Protein AF-A0A7Y4T340-F1 (afdb_monomer)

Radius of gyration: 30.56 Å; Cα contacts (8 Å, |Δi|>4): 230; chains: 1; bounding box: 94×80×67 Å

Solvent-accessible surface area (backbone atoms only — not comparable to full-atom values): 14138 Å² total; per-residue (Å²): 137,79,74,63,66,62,55,54,57,58,59,64,65,64,60,81,76,71,75,72,71,78,83,77,53,52,57,59,56,40,47,67,73,44,46,63,62,28,36,52,46,18,75,76,70,53,50,30,16,22,53,51,47,34,46,34,37,60,67,4,61,31,60,66,30,70,53,18,66,78,17,20,25,30,67,72,53,58,58,48,97,89,62,85,72,54,70,42,74,48,79,74,81,42,57,47,98,87,68,45,84,36,67,30,53,25,45,28,43,97,41,50,66,57,34,58,52,48,53,50,48,57,49,72,74,34,77,74,44,55,70,48,75,73,51,61,43,67,42,54,65,62,41,30,48,40,41,40,76,50,60,74,54,89,56,92,54,48,28,58,55,41,48,52,46,21,59,77,69,51,31,61,71,52,34,55,80,68,66,58,65,48,49,57,49,48,51,56,51,56,70,67,67,75,72,83,85,72,82,89,77,92,76,83,90,82,90,86,84,85,83,89,86,82,88,82,97,78,81,83,83,72,72,80,78,75,71,86,85,80,82,130

Mean predicted aligned error: 14.83 Å

Sequence (232 aa):
MSSYLLKIVCFICIVVSIASKPLIKPELSYIDQFKEIAINEMRRTGIPASIKLAQGLTESMAGRSELAIQANNHFGIKCKSNWDGETYHYKDDDLDEAGQLIHSCFRKYTAAEESFIDHSIFLTGRSRYRALFSFHKSDYISWARGLQNCGYATDPLYANKLIETIEKYKLYVFDQEDNADNQERIEITNSKINVPERPAVIIVSQESSSKGLKSNSKKKSQLRRKLSKAKM

Structure (mmCIF, N/CA/C/O backbone):
data_AF-A0A7Y4T340-F1
#
_entry.id   AF-A0A7Y4T340-F1
#
loop_
_atom_site.group_PDB
_atom_site.id
_atom_site.type_symbol
_atom_site.label_atom_id
_atom_site.label_alt_id
_atom_site.label_comp_id
_atom_site.label_asym_id
_atom_site.label_entity_id
_atom_site.label_seq_id
_atom_site.pdbx_PDB_ins_code
_atom_site.Cartn_x
_atom_site.Cartn_y
_atom_site.Cartn_z
_atom_site.occupancy
_atom_site.B_iso_or_equiv
_atom_site.auth_seq_id
_atom_site.auth_comp_id
_atom_site.auth_asym_id
_atom_site.auth_atom_id
_atom_site.pdbx_PDB_model_num
ATOM 1 N N . MET A 1 1 ? 24.086 51.448 41.455 1.00 58.16 1 MET A N 1
ATOM 2 C CA . MET A 1 1 ? 23.693 50.027 41.276 1.00 58.16 1 MET A CA 1
ATOM 3 C C . MET A 1 1 ? 22.202 49.831 40.927 1.00 58.16 1 MET A C 1
ATOM 5 O O . MET A 1 1 ? 21.706 48.731 41.101 1.00 58.16 1 MET A O 1
ATOM 9 N N . SER A 1 2 ? 21.483 50.832 40.383 1.00 58.25 2 SER A N 1
ATOM 10 C CA . SER A 1 2 ? 20.010 50.755 40.206 1.00 58.25 2 SER A CA 1
ATOM 11 C C . SER A 1 2 ? 19.523 50.637 38.744 1.00 58.25 2 SER A C 1
ATOM 13 O O . SER A 1 2 ? 18.366 50.339 38.488 1.00 58.25 2 SER A O 1
ATOM 15 N N . SER A 1 3 ? 20.395 50.818 37.748 1.00 56.56 3 SER A N 1
ATOM 16 C CA . SER A 1 3 ? 19.993 50.887 36.329 1.00 56.56 3 SER A CA 1
ATOM 17 C C . SER A 1 3 ? 20.243 49.610 35.513 1.00 56.56 3 SER A C 1
ATOM 19 O O . SER A 1 3 ? 19.728 49.489 34.402 1.00 56.56 3 SER A O 1
ATOM 21 N N . TYR A 1 4 ? 21.000 48.646 36.050 1.00 54.84 4 TYR A N 1
ATOM 22 C CA . TYR A 1 4 ? 21.354 47.406 35.342 1.00 54.84 4 TYR A CA 1
ATOM 23 C C . TYR A 1 4 ? 20.405 46.235 35.641 1.00 54.84 4 TYR A C 1
ATOM 25 O O . TYR A 1 4 ? 20.124 45.449 34.740 1.00 54.84 4 TYR A O 1
ATOM 33 N N . LEU A 1 5 ? 19.828 46.155 36.848 1.00 54.34 5 LEU A N 1
ATOM 34 C CA . LEU A 1 5 ? 18.859 45.101 37.186 1.00 54.34 5 LEU A CA 1
ATOM 35 C C . LEU A 1 5 ? 17.554 45.212 36.375 1.00 54.34 5 LEU A C 1
ATOM 37 O O . LEU A 1 5 ? 16.985 44.195 35.996 1.00 54.34 5 LEU A O 1
ATOM 41 N N . LEU A 1 6 ? 17.112 46.430 36.038 1.00 46.94 6 LEU A N 1
ATOM 42 C CA . LEU A 1 6 ? 15.858 46.648 35.304 1.00 46.94 6 LEU A CA 1
ATOM 43 C C . LEU A 1 6 ? 15.957 46.266 33.812 1.00 46.94 6 LEU A C 1
ATOM 45 O O . LEU A 1 6 ? 14.963 45.879 33.202 1.00 46.94 6 LEU A O 1
ATOM 49 N N . LYS A 1 7 ? 17.161 46.315 33.222 1.00 49.03 7 LYS A N 1
ATOM 50 C CA . LYS A 1 7 ? 17.392 45.900 31.826 1.00 49.03 7 LYS A CA 1
ATOM 51 C C . LYS A 1 7 ? 17.502 44.381 31.665 1.00 49.03 7 LYS A C 1
ATOM 53 O O . LYS A 1 7 ? 17.114 43.864 30.623 1.00 49.03 7 LYS A O 1
ATOM 58 N N . ILE A 1 8 ? 17.968 43.668 32.693 1.00 53.06 8 ILE A N 1
ATOM 59 C CA . ILE A 1 8 ? 18.064 42.198 32.673 1.00 53.06 8 ILE A CA 1
ATOM 60 C C . ILE A 1 8 ? 16.670 41.560 32.780 1.00 53.06 8 ILE A C 1
ATOM 62 O O . ILE A 1 8 ? 16.382 40.597 32.074 1.00 53.06 8 ILE A O 1
ATOM 66 N N . VAL A 1 9 ? 15.761 42.153 33.562 1.00 52.72 9 VAL A N 1
ATOM 67 C CA . VAL A 1 9 ? 14.367 41.684 33.672 1.00 52.72 9 VAL A CA 1
ATOM 68 C C . VAL A 1 9 ? 13.596 41.871 32.356 1.00 52.72 9 VAL A C 1
ATOM 70 O O . VAL A 1 9 ? 12.821 41.002 31.974 1.00 52.72 9 VAL A O 1
ATOM 73 N N . CYS A 1 10 ? 13.870 42.937 31.595 1.00 49.88 10 CYS A N 1
ATOM 74 C CA . CYS A 1 10 ? 13.218 43.163 30.299 1.00 49.88 10 CYS A CA 1
ATOM 75 C C . CYS A 1 10 ? 13.753 42.241 29.180 1.00 49.88 10 CYS A C 1
ATOM 77 O O . CYS A 1 10 ? 13.018 41.906 28.255 1.00 49.88 10 CYS A O 1
ATOM 79 N N . PHE A 1 11 ? 15.005 41.775 29.275 1.00 49.97 11 PHE A N 1
ATOM 80 C CA . PHE A 1 11 ? 15.582 40.843 28.295 1.00 49.97 11 PHE A CA 1
ATOM 81 C C . PHE A 1 11 ? 15.122 39.392 28.512 1.00 49.97 11 PHE A C 1
ATOM 83 O O . PHE A 1 11 ? 14.986 38.638 27.555 1.00 49.97 11 PHE A O 1
ATOM 90 N N . ILE A 1 12 ? 14.805 39.014 29.755 1.00 52.12 12 ILE A N 1
ATOM 91 C CA . ILE A 1 12 ? 14.237 37.696 30.091 1.00 52.12 12 ILE A CA 1
ATOM 92 C C . ILE A 1 12 ? 12.735 37.623 29.737 1.00 52.12 12 ILE A C 1
ATOM 94 O O . ILE A 1 12 ? 12.202 36.537 29.520 1.00 52.12 12 ILE A O 1
ATOM 98 N N . CYS A 1 13 ? 12.064 38.771 29.586 1.00 50.50 13 CYS A N 1
ATOM 99 C CA . CYS A 1 13 ? 10.679 38.861 29.113 1.00 50.50 13 CYS A CA 1
ATOM 100 C C . CYS A 1 13 ? 10.527 38.946 27.583 1.00 50.50 13 CYS A C 1
ATOM 102 O O . CYS A 1 13 ? 9.394 38.945 27.099 1.00 50.50 13 CYS A O 1
ATOM 104 N N . ILE A 1 14 ? 11.616 38.895 26.802 1.00 53.97 14 ILE A N 1
ATOM 105 C CA . ILE A 1 14 ? 11.547 38.394 25.416 1.00 53.97 14 ILE A CA 1
ATOM 106 C C . ILE A 1 14 ? 11.489 36.869 25.519 1.00 53.97 14 ILE A C 1
ATOM 108 O O . ILE A 1 14 ? 12.400 36.122 25.168 1.00 53.97 14 ILE A O 1
ATOM 112 N N . VAL A 1 15 ? 10.389 36.424 26.118 1.00 57.25 15 VAL A N 1
ATOM 113 C CA . VAL A 1 15 ? 9.975 35.043 26.218 1.00 57.25 15 VAL A CA 1
ATOM 114 C C . VAL A 1 15 ? 9.780 34.587 24.786 1.00 57.25 15 VAL A C 1
ATOM 116 O O . VAL A 1 15 ? 8.785 34.920 24.148 1.00 57.25 15 VAL A O 1
ATOM 119 N N . VAL A 1 16 ? 10.815 33.938 24.257 1.00 59.44 16 VAL A N 1
ATOM 120 C CA . VAL A 1 16 ? 10.765 32.731 23.432 1.00 59.44 16 VAL A CA 1
ATOM 121 C C . VAL A 1 16 ? 9.331 32.386 23.009 1.00 59.44 16 VAL A C 1
ATOM 123 O O . VAL A 1 16 ? 8.725 31.437 23.491 1.00 59.44 16 VAL A O 1
ATOM 126 N N . SER A 1 17 ? 8.773 33.159 22.080 1.00 60.62 17 SER A N 1
ATOM 127 C CA . SER A 1 17 ? 7.621 32.735 21.295 1.00 60.62 17 SER A CA 1
ATOM 128 C C . SER A 1 17 ? 8.183 31.932 20.138 1.00 60.62 17 SER A C 1
ATOM 130 O O . SER A 1 17 ? 8.155 32.353 18.984 1.00 60.62 17 SER A O 1
ATOM 132 N N . ILE A 1 18 ? 8.753 30.765 20.453 1.00 62.56 18 ILE A N 1
ATOM 133 C CA . ILE A 1 18 ? 8.893 29.729 19.438 1.00 62.56 18 ILE A CA 1
ATOM 134 C C . ILE A 1 18 ? 7.463 29.252 19.219 1.00 62.56 18 ILE A C 1
ATOM 136 O O . ILE A 1 18 ? 6.973 28.379 19.934 1.00 62.56 18 ILE A O 1
ATOM 140 N N . ALA A 1 19 ? 6.767 29.888 18.275 1.00 63.31 19 ALA A N 1
ATOM 141 C CA . ALA A 1 19 ? 5.535 29.356 17.726 1.00 63.31 19 ALA A CA 1
ATOM 142 C C . ALA A 1 19 ? 5.854 27.927 17.281 1.00 63.31 19 ALA A C 1
ATOM 144 O O . ALA A 1 19 ? 6.545 27.707 16.284 1.00 63.31 19 ALA A O 1
ATOM 145 N N . SER A 1 20 ? 5.453 26.951 18.096 1.00 64.31 20 SER A N 1
ATOM 146 C CA . SER A 1 20 ? 5.640 25.548 17.774 1.00 64.31 20 SER A CA 1
ATOM 147 C C . SER A 1 20 ? 4.778 25.315 16.546 1.00 64.31 20 SER A C 1
ATOM 149 O O . SER A 1 20 ? 3.552 25.367 16.643 1.00 64.31 20 SER A O 1
ATOM 151 N N . LYS A 1 21 ? 5.402 25.162 15.371 1.00 61.69 21 LYS A N 1
ATOM 152 C CA . LYS A 1 21 ? 4.669 24.787 14.160 1.00 61.69 21 LYS A CA 1
ATOM 153 C C . LYS A 1 21 ? 3.826 23.565 14.529 1.00 61.69 21 LYS A C 1
ATOM 155 O O . LYS A 1 21 ? 4.382 22.651 15.148 1.00 61.69 21 LYS A O 1
ATOM 160 N N . PRO A 1 22 ? 2.516 23.549 14.228 1.00 61.75 22 PRO A N 1
ATOM 161 C CA . PRO A 1 22 ? 1.695 22.393 14.543 1.00 61.75 22 PRO A CA 1
ATOM 162 C C . PRO A 1 22 ? 2.382 21.165 13.953 1.00 61.75 22 PRO A C 1
ATOM 164 O O . PRO A 1 22 ? 2.811 21.185 12.798 1.00 61.75 22 PRO A O 1
ATOM 167 N N . LEU A 1 23 ? 2.560 20.131 14.776 1.00 66.88 23 LEU A N 1
ATOM 168 C CA . LEU A 1 23 ? 3.165 18.882 14.342 1.00 66.88 23 LEU A CA 1
ATOM 169 C C . LEU A 1 23 ? 2.203 18.235 13.341 1.00 66.88 23 LEU A C 1
ATOM 171 O O . LEU A 1 23 ? 1.295 17.502 13.733 1.00 66.88 23 LEU A O 1
ATOM 175 N N . ILE A 1 24 ? 2.365 18.543 12.054 1.00 74.50 24 ILE A N 1
ATOM 176 C CA . ILE A 1 24 ? 1.673 17.831 10.985 1.00 74.50 24 ILE A CA 1
ATOM 177 C C . ILE A 1 24 ? 2.207 16.406 11.048 1.00 74.50 24 ILE A C 1
ATOM 179 O O . ILE A 1 24 ? 3.364 16.164 10.714 1.00 74.50 24 ILE A O 1
ATOM 183 N N . LYS A 1 25 ? 1.387 15.480 11.546 1.00 91.19 25 LYS A N 1
ATOM 184 C CA . LYS A 1 25 ? 1.707 14.053 11.545 1.00 91.19 25 LYS A CA 1
ATOM 185 C C . LYS A 1 25 ? 1.531 13.561 10.107 1.00 91.19 25 LYS A C 1
ATOM 187 O O . LYS A 1 25 ? 0.379 13.509 9.664 1.00 91.19 25 LYS A O 1
ATOM 192 N N . PRO A 1 26 ? 2.612 13.245 9.367 1.00 94.31 26 PRO A N 1
ATOM 193 C CA . PRO A 1 26 ? 2.519 12.894 7.949 1.00 94.31 26 PRO A CA 1
ATOM 194 C C . PRO A 1 26 ? 1.543 11.744 7.699 1.00 94.31 26 PRO A C 1
ATOM 196 O O . PRO A 1 26 ? 0.825 11.739 6.708 1.00 94.31 26 PRO A O 1
ATOM 199 N N . GLU A 1 27 ? 1.446 10.817 8.651 1.00 97.25 27 GLU A N 1
ATOM 200 C CA . GLU A 1 27 ? 0.537 9.679 8.598 1.00 97.25 27 GLU A CA 1
ATOM 201 C C . GLU A 1 27 ? -0.931 10.109 8.566 1.00 97.25 27 GLU A C 1
ATOM 203 O O . GLU A 1 27 ? -1.701 9.577 7.777 1.00 97.25 27 GLU A O 1
ATOM 208 N N . LEU A 1 28 ? -1.323 11.099 9.376 1.00 97.06 28 LEU A N 1
ATOM 209 C CA . LEU A 1 28 ? -2.704 11.591 9.386 1.00 97.06 28 LEU A CA 1
ATOM 210 C C . LEU A 1 28 ? -3.045 12.335 8.094 1.00 97.06 28 LEU A C 1
ATOM 212 O O . LEU A 1 28 ? -4.144 12.164 7.579 1.00 97.06 28 LEU A O 1
ATOM 216 N N . SER A 1 29 ? -2.099 13.112 7.557 1.00 96.88 29 SER A N 1
ATOM 217 C CA . SER A 1 29 ? -2.275 13.778 6.260 1.00 96.88 29 SER A CA 1
ATOM 218 C C . SER A 1 29 ? -2.436 12.762 5.132 1.00 96.88 29 SER A C 1
ATOM 220 O O . SER A 1 29 ? -3.298 12.925 4.277 1.00 96.88 29 SER A O 1
ATOM 222 N N . TYR A 1 30 ? -1.632 11.699 5.150 1.00 98.38 30 TYR A N 1
ATOM 223 C CA . TYR A 1 30 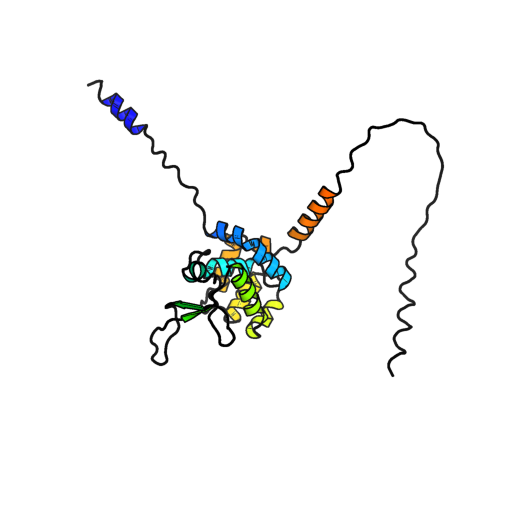? -1.713 10.618 4.176 1.00 98.38 30 TYR A CA 1
ATOM 224 C C . TYR A 1 30 ? -3.058 9.887 4.254 1.00 98.38 30 TYR A C 1
ATOM 226 O O . TYR A 1 30 ? -3.701 9.648 3.235 1.00 98.38 30 TYR A O 1
ATOM 234 N N . ILE A 1 31 ? -3.510 9.552 5.468 1.00 98.50 31 ILE A N 1
ATOM 235 C CA . ILE A 1 31 ? -4.811 8.905 5.677 1.00 98.50 31 ILE A CA 1
ATOM 236 C C . ILE A 1 31 ? -5.934 9.798 5.157 1.00 98.50 31 ILE A C 1
ATOM 238 O O . ILE A 1 31 ? -6.800 9.312 4.438 1.00 98.50 31 ILE A O 1
ATOM 242 N N . ASP A 1 32 ? -5.918 11.090 5.487 1.00 97.88 32 ASP A N 1
ATOM 243 C CA . ASP A 1 32 ? -6.955 12.019 5.039 1.00 97.88 32 ASP A CA 1
ATOM 244 C C . ASP A 1 32 ? -7.004 12.136 3.512 1.00 97.88 32 ASP A C 1
ATOM 246 O O . ASP A 1 32 ? -8.083 12.069 2.927 1.00 97.88 32 ASP A O 1
ATOM 250 N N . GLN A 1 33 ? -5.833 12.205 2.873 1.00 98.19 33 GLN A N 1
ATOM 251 C CA . GLN A 1 33 ? -5.702 12.277 1.422 1.00 98.19 33 GLN A CA 1
ATOM 252 C C . GLN A 1 33 ? -6.228 11.021 0.713 1.00 98.19 33 GLN A C 1
ATOM 254 O O . GLN A 1 33 ? -6.887 11.133 -0.318 1.00 98.19 33 GLN A O 1
ATOM 259 N N . PHE A 1 34 ? -5.952 9.824 1.243 1.00 98.69 34 PHE A N 1
ATOM 260 C CA . PHE A 1 34 ? -6.202 8.568 0.525 1.00 98.69 34 PHE A CA 1
ATOM 261 C C . PHE A 1 34 ? -7.383 7.737 1.046 1.00 98.69 34 PHE A C 1
ATOM 263 O O . PHE A 1 34 ? -7.692 6.691 0.466 1.00 98.69 34 PHE A O 1
ATOM 270 N N . LYS A 1 35 ? -8.080 8.162 2.109 1.00 98.31 35 LYS A N 1
ATOM 271 C CA . LYS A 1 35 ? -9.217 7.399 2.662 1.00 98.31 35 LYS A CA 1
ATOM 272 C C . LYS A 1 35 ? -10.317 7.150 1.631 1.00 98.31 35 LYS A C 1
ATOM 274 O O . LYS A 1 35 ? -10.796 6.026 1.535 1.00 98.31 35 LYS A O 1
ATOM 279 N N . GLU A 1 36 ? -10.664 8.146 0.814 1.00 98.12 36 GLU A N 1
ATOM 280 C CA . GLU A 1 36 ? -11.773 8.021 -0.141 1.00 98.12 36 GLU A CA 1
ATOM 281 C C . GLU A 1 36 ? -11.467 7.001 -1.240 1.00 98.12 36 GLU A C 1
ATOM 283 O O . GLU A 1 36 ? -12.295 6.138 -1.537 1.00 98.12 36 GLU A O 1
ATOM 288 N N . ILE A 1 37 ? -10.252 7.024 -1.803 1.00 98.62 37 ILE A N 1
ATOM 289 C CA . ILE A 1 37 ? -9.859 6.019 -2.796 1.00 98.62 37 ILE A CA 1
ATOM 290 C C . ILE A 1 37 ? -9.786 4.625 -2.165 1.00 98.62 37 ILE A C 1
ATOM 292 O O . ILE A 1 37 ? -10.243 3.661 -2.773 1.00 98.62 37 ILE A O 1
ATOM 296 N N . ALA A 1 38 ? -9.308 4.493 -0.926 1.00 98.69 38 ALA A N 1
ATOM 297 C CA . ALA A 1 38 ? -9.282 3.203 -0.243 1.00 98.69 38 ALA A CA 1
ATOM 298 C C . ALA A 1 38 ? -10.691 2.634 0.000 1.00 98.69 38 ALA A C 1
ATOM 300 O O . ALA A 1 38 ? -10.920 1.447 -0.240 1.00 98.69 38 ALA A O 1
ATOM 301 N N . ILE A 1 39 ? -11.644 3.477 0.408 1.00 98.38 39 ILE A N 1
ATOM 302 C CA . ILE A 1 39 ? -13.052 3.106 0.596 1.00 98.38 39 ILE A CA 1
ATOM 303 C C . ILE A 1 39 ? -13.691 2.698 -0.737 1.00 98.38 39 ILE A C 1
ATOM 305 O O . ILE A 1 39 ? -14.366 1.669 -0.818 1.00 98.38 39 ILE A O 1
ATOM 309 N N . ASN A 1 40 ? -13.465 3.465 -1.803 1.00 97.81 40 ASN A N 1
ATOM 310 C CA . ASN A 1 40 ? -14.002 3.151 -3.128 1.00 97.81 40 ASN A CA 1
ATOM 311 C C . ASN A 1 40 ? -13.444 1.830 -3.669 1.00 97.81 40 ASN A C 1
ATOM 313 O O . ASN A 1 40 ? -14.190 1.001 -4.194 1.00 97.81 40 ASN A O 1
ATOM 317 N N . GLU A 1 41 ? -12.154 1.582 -3.466 1.00 98.38 41 GLU A N 1
ATOM 318 C CA . GLU A 1 41 ? -11.518 0.325 -3.840 1.00 98.38 41 GLU A CA 1
ATOM 319 C C . GLU A 1 41 ? -12.033 -0.858 -3.013 1.00 98.38 41 GLU A C 1
ATOM 321 O O . GLU A 1 41 ? -12.231 -1.943 -3.567 1.00 98.38 41 GLU A O 1
ATOM 326 N N . MET A 1 42 ? -12.333 -0.655 -1.726 1.00 98.06 42 MET A N 1
ATOM 327 C CA . MET A 1 42 ? -13.008 -1.661 -0.905 1.00 98.06 42 MET A CA 1
ATOM 328 C C . MET A 1 42 ? -14.388 -2.002 -1.459 1.00 98.06 42 MET A C 1
ATOM 330 O O . MET A 1 42 ? -14.712 -3.180 -1.597 1.00 98.06 42 MET A O 1
ATOM 334 N N . ARG A 1 43 ? -15.198 -1.003 -1.827 1.00 96.81 43 ARG A N 1
ATOM 335 C CA . ARG A 1 43 ? -16.512 -1.244 -2.451 1.00 96.81 43 ARG A CA 1
ATOM 336 C C . ARG A 1 43 ? -16.380 -2.011 -3.762 1.00 96.81 43 ARG A C 1
ATOM 338 O O . ARG A 1 43 ? -17.155 -2.928 -4.015 1.00 96.81 43 ARG A O 1
ATOM 345 N N . ARG A 1 44 ? -15.388 -1.653 -4.580 1.00 97.31 44 ARG A N 1
ATOM 346 C CA . ARG A 1 44 ? -15.168 -2.248 -5.902 1.00 97.31 44 ARG A CA 1
ATOM 347 C C . ARG A 1 44 ? -14.639 -3.679 -5.837 1.00 97.31 44 ARG A C 1
ATOM 349 O O . ARG A 1 44 ? -14.969 -4.480 -6.708 1.00 97.31 44 ARG A O 1
ATOM 356 N N . THR A 1 45 ? -13.789 -3.993 -4.860 1.00 97.81 45 THR A N 1
ATOM 357 C CA . THR A 1 45 ? -12.986 -5.232 -4.874 1.00 97.81 45 THR A CA 1
ATOM 358 C C . THR A 1 45 ? -13.139 -6.116 -3.643 1.00 97.81 45 THR A C 1
ATOM 360 O O . THR A 1 45 ? -12.745 -7.277 -3.684 1.00 97.81 45 THR A O 1
ATOM 363 N N . GLY A 1 46 ? -13.707 -5.600 -2.554 1.00 97.31 46 GLY A N 1
ATOM 364 C CA . GLY A 1 46 ? -13.837 -6.306 -1.280 1.00 97.31 46 GLY A CA 1
ATOM 365 C C . GLY A 1 46 ? -12.574 -6.312 -0.413 1.00 97.31 46 GLY A C 1
ATOM 366 O O . GLY A 1 46 ? -12.605 -6.898 0.664 1.00 97.31 46 GLY A O 1
ATOM 367 N N . ILE A 1 47 ? -11.480 -5.671 -0.843 1.00 98.56 47 ILE A N 1
ATOM 368 C CA . ILE A 1 47 ? -10.271 -5.498 -0.019 1.00 98.56 47 ILE A CA 1
ATOM 369 C C . ILE A 1 47 ? -10.564 -4.449 1.065 1.00 98.56 47 ILE A C 1
ATOM 371 O O . ILE A 1 47 ? -10.931 -3.341 0.685 1.00 98.56 47 ILE A O 1
ATOM 375 N N . PRO A 1 48 ? -10.372 -4.725 2.368 1.00 98.75 48 PRO A N 1
ATOM 376 C CA . PRO A 1 48 ? -10.645 -3.755 3.427 1.00 98.75 48 PRO A CA 1
ATOM 377 C C . PRO A 1 48 ? -9.926 -2.423 3.181 1.00 98.75 48 PRO A C 1
ATOM 379 O O . PRO A 1 48 ? -8.733 -2.399 2.845 1.00 98.75 48 PRO A O 1
ATOM 382 N N . ALA A 1 49 ? -10.634 -1.310 3.367 1.00 98.81 49 ALA A N 1
ATOM 383 C CA . ALA A 1 49 ? -10.059 0.024 3.225 1.00 98.81 49 ALA A CA 1
ATOM 384 C C . ALA A 1 49 ? -8.929 0.231 4.245 1.00 98.81 49 ALA A C 1
ATOM 386 O O . ALA A 1 49 ? -7.880 0.787 3.913 1.00 98.81 49 ALA A O 1
ATOM 387 N N . SER A 1 50 ? -9.102 -0.300 5.457 1.00 98.81 50 SER A N 1
ATOM 388 C CA . SER A 1 50 ? -8.106 -0.296 6.526 1.00 98.81 50 SER A CA 1
ATOM 389 C C . SER A 1 50 ? -6.801 -0.984 6.126 1.00 98.81 50 SER A C 1
ATOM 391 O O . SER A 1 50 ? -5.727 -0.421 6.338 1.00 98.81 50 SER A O 1
ATOM 393 N N . ILE A 1 51 ? -6.880 -2.153 5.481 1.00 98.81 51 ILE A N 1
ATOM 394 C CA . ILE A 1 51 ? -5.724 -2.898 4.966 1.00 98.81 51 ILE A CA 1
ATOM 395 C C . ILE A 1 51 ? -5.002 -2.083 3.900 1.00 98.81 51 ILE A C 1
ATOM 397 O O . ILE A 1 51 ? -3.790 -1.888 3.987 1.00 98.81 51 ILE A O 1
ATOM 401 N N . LYS A 1 52 ? -5.744 -1.554 2.922 1.00 98.75 52 LYS A N 1
ATOM 402 C CA . LYS A 1 52 ? -5.160 -0.770 1.830 1.00 98.75 52 LYS A CA 1
ATOM 403 C C . LYS A 1 52 ? -4.469 0.494 2.345 1.00 98.75 52 LYS A C 1
ATOM 405 O O . LYS A 1 52 ? -3.356 0.781 1.911 1.00 98.75 52 LYS A O 1
ATOM 410 N N . LEU A 1 53 ? -5.080 1.210 3.291 1.00 98.81 53 LEU A N 1
ATOM 411 C CA . LEU A 1 53 ? -4.481 2.389 3.921 1.00 98.81 53 LEU A CA 1
ATOM 412 C C . LEU A 1 53 ? -3.254 2.037 4.760 1.00 98.81 53 LEU A C 1
ATOM 414 O O . LEU A 1 53 ? -2.243 2.721 4.644 1.00 98.81 53 LEU A O 1
ATOM 418 N N . ALA A 1 54 ? -3.307 0.981 5.574 1.00 98.81 54 ALA A N 1
ATOM 419 C CA . ALA A 1 54 ? -2.180 0.571 6.410 1.00 98.81 54 ALA A CA 1
ATOM 420 C C . ALA A 1 54 ? -0.965 0.147 5.577 1.00 98.81 54 ALA A C 1
ATOM 422 O O . ALA A 1 54 ? 0.160 0.543 5.888 1.00 98.81 54 ALA A O 1
ATOM 423 N N . GLN A 1 55 ? -1.194 -0.608 4.498 1.00 98.69 55 GLN A N 1
ATOM 424 C CA . GLN A 1 55 ? -0.147 -0.969 3.545 1.00 98.69 55 GLN A CA 1
ATOM 425 C C . GLN A 1 55 ? 0.394 0.282 2.856 1.00 98.69 55 GLN A C 1
ATOM 427 O O . GLN A 1 55 ? 1.579 0.560 2.979 1.00 98.69 55 GLN A O 1
ATOM 432 N N . GLY A 1 56 ? -0.463 1.093 2.227 1.00 98.50 56 GLY A N 1
ATOM 433 C CA . GLY A 1 56 ? -0.024 2.310 1.542 1.00 98.50 56 GLY A CA 1
ATOM 434 C C . GLY A 1 56 ? 0.788 3.228 2.459 1.00 98.50 56 GLY A C 1
ATOM 435 O O . GLY A 1 56 ? 1.879 3.658 2.099 1.00 98.50 56 GLY A O 1
ATOM 436 N N . LEU A 1 57 ? 0.318 3.465 3.685 1.00 98.31 57 LEU A N 1
ATOM 437 C CA . LEU A 1 57 ? 1.010 4.274 4.690 1.00 98.31 57 LEU A CA 1
ATOM 438 C C . LEU A 1 57 ? 2.386 3.701 5.050 1.00 98.31 57 LEU A C 1
ATOM 440 O O . LEU A 1 57 ? 3.347 4.461 5.148 1.00 98.31 57 LEU A O 1
ATOM 444 N N . THR A 1 58 ? 2.498 2.386 5.233 1.00 97.25 58 THR A N 1
ATOM 445 C CA . THR A 1 58 ? 3.751 1.740 5.651 1.00 97.25 58 THR A CA 1
ATOM 446 C C . THR A 1 58 ? 4.757 1.675 4.503 1.00 97.25 58 THR A C 1
ATOM 448 O O . THR A 1 58 ? 5.881 2.152 4.651 1.00 97.25 58 THR A O 1
ATOM 451 N N . GLU A 1 59 ? 4.340 1.160 3.346 1.00 96.25 59 GLU A N 1
ATOM 452 C CA . GLU A 1 59 ? 5.206 0.924 2.182 1.00 96.25 59 GLU A CA 1
ATOM 453 C C . GLU A 1 59 ? 5.696 2.241 1.549 1.00 96.25 59 GLU A C 1
ATOM 455 O O . GLU A 1 59 ? 6.802 2.322 1.019 1.00 96.25 59 GLU A O 1
ATOM 460 N N . SER A 1 60 ? 4.906 3.317 1.643 1.00 98.12 60 SER A N 1
ATOM 461 C CA . SER A 1 60 ? 5.279 4.638 1.112 1.00 98.12 60 SER A CA 1
ATOM 462 C C . SER A 1 60 ? 5.931 5.574 2.135 1.00 98.12 60 SER A C 1
ATOM 464 O O . SER A 1 60 ? 6.199 6.734 1.818 1.00 98.12 60 SER A O 1
ATOM 466 N N . MET A 1 61 ? 6.153 5.130 3.378 1.00 97.56 61 MET A N 1
ATOM 467 C CA . MET A 1 61 ? 6.563 5.999 4.496 1.00 97.56 61 MET A CA 1
ATOM 468 C C . MET A 1 61 ? 5.639 7.223 4.676 1.00 97.56 61 MET A C 1
ATOM 470 O O . MET A 1 61 ? 6.100 8.350 4.901 1.00 97.56 61 MET A O 1
ATOM 474 N N . ALA A 1 62 ? 4.328 7.000 4.566 1.00 98.00 62 ALA A N 1
ATOM 475 C CA . ALA A 1 62 ? 3.286 8.020 4.485 1.00 98.00 62 ALA A CA 1
ATOM 476 C C . ALA A 1 62 ? 3.519 9.013 3.329 1.00 98.00 62 ALA A C 1
ATOM 478 O O . ALA A 1 62 ? 3.486 10.227 3.521 1.00 98.00 62 ALA A O 1
ATOM 479 N N . GLY A 1 63 ? 3.779 8.485 2.129 1.00 98.19 63 GLY A N 1
ATOM 480 C CA . GLY A 1 63 ? 3.953 9.242 0.883 1.00 98.19 63 GLY A CA 1
ATOM 481 C C . GLY A 1 63 ? 5.307 9.934 0.731 1.00 98.19 63 GLY A C 1
ATOM 482 O O . GLY A 1 63 ? 5.468 10.772 -0.149 1.00 98.19 63 GLY A O 1
ATOM 483 N N . ARG A 1 64 ? 6.277 9.626 1.597 1.00 97.88 64 ARG A N 1
ATOM 484 C CA . ARG A 1 64 ? 7.579 10.310 1.648 1.00 97.88 64 ARG A CA 1
ATOM 485 C C . ARG A 1 64 ? 8.738 9.485 1.104 1.00 97.88 64 ARG A C 1
ATOM 487 O O . ARG A 1 64 ? 9.847 10.009 1.034 1.00 97.88 64 ARG A O 1
ATOM 494 N N . SER A 1 65 ? 8.525 8.212 0.774 1.00 97.75 65 SER A N 1
ATOM 495 C CA . SER A 1 65 ? 9.565 7.404 0.139 1.00 97.75 65 SER A CA 1
ATOM 496 C C . SER A 1 65 ? 9.909 7.965 -1.242 1.00 97.75 65 SER A C 1
ATOM 498 O O . SER A 1 65 ? 9.066 8.568 -1.910 1.00 97.75 65 SER A O 1
ATOM 500 N N . GLU A 1 66 ? 11.149 7.752 -1.687 1.00 97.50 66 GLU A N 1
ATOM 501 C CA . GLU A 1 66 ? 11.589 8.161 -3.026 1.00 97.50 66 GLU A CA 1
ATOM 502 C C . GLU A 1 66 ? 10.657 7.601 -4.106 1.00 97.50 66 GLU A C 1
ATOM 504 O O . GLU A 1 66 ? 10.211 8.336 -4.983 1.00 97.50 66 GLU A O 1
ATOM 509 N N . LEU A 1 67 ? 10.287 6.324 -3.986 1.00 98.00 67 LEU A N 1
ATOM 510 C CA . LEU A 1 67 ? 9.406 5.654 -4.933 1.00 98.00 67 LEU A CA 1
ATOM 511 C C . LEU A 1 67 ? 7.986 6.256 -4.957 1.00 98.00 67 LEU A C 1
ATOM 513 O O . LEU A 1 67 ? 7.395 6.397 -6.029 1.00 98.00 67 LEU A O 1
ATOM 517 N N . ALA A 1 68 ? 7.445 6.664 -3.805 1.00 98.44 68 ALA A N 1
ATOM 518 C CA . ALA A 1 68 ? 6.153 7.344 -3.753 1.00 98.44 68 ALA A CA 1
ATOM 519 C C . ALA A 1 68 ? 6.221 8.738 -4.397 1.00 98.44 68 ALA A C 1
ATOM 521 O O . ALA A 1 68 ? 5.359 9.078 -5.198 1.00 98.44 68 ALA A O 1
ATOM 522 N N . ILE A 1 69 ? 7.272 9.514 -4.117 1.00 98.38 69 ILE A N 1
ATOM 523 C CA . ILE A 1 69 ? 7.422 10.888 -4.624 1.00 98.38 69 ILE A CA 1
ATOM 524 C C . ILE A 1 69 ? 7.726 10.914 -6.128 1.00 98.38 69 ILE A C 1
ATOM 526 O O . ILE A 1 69 ? 7.150 11.713 -6.860 1.00 98.38 69 ILE A O 1
ATOM 530 N N . GLN A 1 70 ? 8.654 10.074 -6.591 1.00 98.31 70 GLN A N 1
ATOM 531 C CA . GLN A 1 70 ? 9.167 10.127 -7.966 1.00 98.31 70 GLN A CA 1
ATOM 532 C C . GLN A 1 70 ? 8.338 9.290 -8.945 1.00 98.31 70 GLN A C 1
ATOM 534 O O . GLN A 1 70 ? 8.325 9.575 -10.145 1.00 98.31 70 GLN A O 1
ATOM 539 N N . ALA A 1 71 ? 7.659 8.251 -8.451 1.00 98.38 71 ALA A N 1
ATOM 540 C CA . ALA A 1 71 ? 6.944 7.299 -9.295 1.00 98.38 71 ALA A CA 1
ATOM 541 C C . ALA A 1 71 ? 5.457 7.146 -8.953 1.00 98.38 71 ALA A C 1
ATOM 543 O O . ALA A 1 71 ? 4.789 6.324 -9.582 1.00 98.38 71 ALA A O 1
ATOM 544 N N . ASN A 1 72 ? 4.935 7.881 -7.961 1.00 98.75 72 ASN A N 1
ATOM 545 C CA . ASN A 1 72 ? 3.570 7.720 -7.444 1.00 98.75 72 ASN A CA 1
ATOM 546 C C . ASN A 1 72 ? 3.241 6.274 -7.028 1.00 98.75 72 ASN A C 1
ATOM 548 O O . ASN A 1 72 ? 2.079 5.877 -6.993 1.00 98.75 72 ASN A O 1
ATOM 552 N N . ASN A 1 73 ? 4.250 5.452 -6.718 1.00 98.56 73 ASN A N 1
ATOM 553 C CA . ASN A 1 73 ? 4.068 4.036 -6.414 1.00 98.56 73 ASN A CA 1
ATOM 554 C C . ASN A 1 73 ? 4.092 3.813 -4.901 1.00 98.56 73 ASN A C 1
ATOM 556 O O . ASN A 1 73 ? 5.145 3.687 -4.280 1.00 98.56 73 ASN A O 1
ATOM 560 N N . HIS A 1 74 ? 2.898 3.776 -4.307 1.00 98.56 74 HIS A N 1
ATOM 561 C CA . HIS A 1 74 ? 2.722 3.740 -2.854 1.00 98.56 74 HIS A CA 1
ATOM 562 C C . HIS A 1 74 ? 2.772 2.324 -2.260 1.00 98.56 74 HIS A C 1
ATOM 564 O O . HIS A 1 74 ? 2.701 2.181 -1.043 1.00 98.56 74 HIS A O 1
ATOM 570 N N . PHE A 1 75 ? 2.882 1.289 -3.100 1.00 97.94 75 PHE A N 1
ATOM 571 C CA . PHE A 1 75 ? 2.786 -0.122 -2.699 1.00 97.94 75 PHE A CA 1
ATOM 572 C C . PHE A 1 75 ? 4.002 -0.958 -3.128 1.00 97.94 75 PHE A C 1
ATOM 574 O O . PHE A 1 75 ? 3.957 -2.183 -3.037 1.00 97.94 75 PHE A O 1
ATOM 581 N N . GLY A 1 76 ? 5.063 -0.327 -3.646 1.00 95.81 76 GLY A N 1
ATOM 582 C CA . GLY A 1 76 ? 6.286 -1.028 -4.048 1.00 95.81 76 GLY A CA 1
ATOM 583 C C . GLY A 1 76 ? 6.082 -2.027 -5.192 1.00 95.81 76 GLY A C 1
ATOM 584 O O . GLY A 1 76 ? 6.755 -3.055 -5.258 1.00 95.81 76 GLY A O 1
ATOM 585 N N . ILE A 1 77 ? 5.124 -1.787 -6.095 1.00 95.12 77 ILE A N 1
ATOM 586 C CA . ILE A 1 77 ? 4.807 -2.766 -7.143 1.00 95.12 77 ILE A CA 1
ATOM 587 C C . ILE A 1 77 ? 5.925 -2.770 -8.190 1.00 95.12 77 ILE A C 1
ATOM 589 O O . ILE A 1 77 ? 6.087 -1.811 -8.948 1.00 95.12 77 ILE A O 1
ATOM 593 N N . LYS A 1 78 ? 6.684 -3.868 -8.234 1.00 94.81 78 LYS A N 1
ATOM 594 C CA . LYS A 1 78 ? 7.744 -4.097 -9.223 1.00 94.81 78 LYS A CA 1
ATOM 595 C C . LYS A 1 78 ? 7.197 -4.244 -10.643 1.00 94.81 78 LYS A C 1
ATOM 597 O O . LYS A 1 78 ? 6.094 -4.765 -10.859 1.00 94.81 78 LYS A O 1
ATOM 602 N N . CYS A 1 79 ? 8.014 -3.873 -11.623 1.00 93.88 79 CYS A N 1
ATOM 603 C CA . CYS A 1 79 ? 7.794 -4.257 -13.008 1.00 93.88 79 CYS A CA 1
ATOM 604 C C . CYS A 1 79 ? 7.804 -5.785 -13.092 1.00 93.88 79 CYS A C 1
ATOM 606 O O . CYS A 1 79 ? 8.693 -6.465 -12.575 1.00 93.88 79 CYS A O 1
ATOM 608 N N . LYS A 1 80 ? 6.777 -6.340 -13.719 1.00 87.00 80 LYS A N 1
ATOM 609 C CA . LYS A 1 80 ? 6.731 -7.748 -14.116 1.00 87.00 80 LYS A CA 1
ATOM 610 C C . LYS A 1 80 ? 6.536 -7.779 -15.625 1.00 87.00 80 LYS A C 1
ATOM 612 O O . LYS A 1 80 ? 6.258 -6.745 -16.222 1.00 87.00 80 LYS A O 1
ATOM 617 N N . SER A 1 81 ? 6.667 -8.952 -16.236 1.00 83.88 81 SER A N 1
ATOM 618 C CA . SER A 1 81 ? 6.598 -9.116 -17.696 1.00 83.88 81 SER A CA 1
ATOM 619 C C . SER A 1 81 ? 5.314 -8.579 -18.341 1.00 83.88 81 SER A C 1
ATOM 621 O O . SER A 1 81 ? 5.291 -8.345 -19.540 1.00 83.88 81 SER A O 1
ATOM 623 N N . ASN A 1 82 ? 4.251 -8.385 -17.560 1.00 85.06 82 ASN A N 1
ATOM 624 C CA . ASN A 1 82 ? 2.965 -7.866 -18.009 1.00 85.06 82 ASN A CA 1
ATOM 625 C C . ASN A 1 82 ? 2.787 -6.349 -17.814 1.00 85.06 82 ASN A C 1
ATOM 627 O O . ASN A 1 82 ? 1.655 -5.881 -17.876 1.00 85.06 82 ASN A O 1
ATOM 631 N N . TRP A 1 83 ? 3.845 -5.608 -17.482 1.00 93.75 83 TRP A N 1
ATOM 632 C CA . TRP A 1 83 ? 3.790 -4.155 -17.332 1.00 93.75 83 TRP A CA 1
ATOM 633 C C . TRP A 1 83 ? 4.355 -3.465 -18.573 1.00 93.75 83 TRP A C 1
ATOM 635 O O . TRP A 1 83 ? 5.518 -3.672 -18.911 1.00 93.75 83 TRP A O 1
ATOM 645 N N . ASP A 1 84 ? 3.532 -2.644 -19.217 1.00 93.38 84 ASP A N 1
ATOM 646 C CA . ASP A 1 84 ? 3.844 -1.864 -20.420 1.00 93.38 84 ASP A CA 1
ATOM 647 C C . ASP A 1 84 ? 3.800 -0.340 -20.188 1.00 93.38 84 ASP A C 1
ATOM 649 O O . ASP A 1 84 ? 4.097 0.431 -21.099 1.00 93.38 84 ASP A O 1
ATOM 653 N N . GLY A 1 85 ? 3.457 0.097 -18.971 1.00 95.38 85 GLY A N 1
ATOM 654 C CA . GLY A 1 85 ? 3.440 1.504 -18.572 1.00 95.38 85 GLY A CA 1
ATOM 655 C C . GLY A 1 85 ? 4.817 2.071 -18.208 1.00 95.38 85 GLY A C 1
ATOM 656 O O . GLY A 1 85 ? 5.856 1.421 -18.348 1.00 95.38 85 GLY A O 1
ATOM 657 N N . GLU A 1 86 ? 4.829 3.300 -17.682 1.00 97.88 86 GLU A N 1
ATOM 658 C CA . GLU A 1 86 ? 6.067 3.956 -17.252 1.00 97.88 86 GLU A CA 1
ATOM 659 C C . GLU A 1 86 ? 6.778 3.173 -16.138 1.00 97.88 86 GLU A C 1
ATOM 661 O O . GLU A 1 86 ? 6.166 2.450 -15.346 1.00 97.88 86 GLU A O 1
ATOM 666 N N . THR A 1 87 ? 8.098 3.332 -16.048 1.00 98.06 87 THR A N 1
ATOM 667 C CA . THR A 1 87 ? 8.924 2.636 -15.054 1.00 98.06 87 THR A CA 1
ATOM 668 C C . THR A 1 87 ? 9.844 3.597 -14.311 1.00 98.06 87 THR A C 1
ATOM 670 O O . THR A 1 87 ? 10.208 4.659 -14.818 1.00 98.06 87 THR A O 1
ATOM 673 N N . TYR A 1 88 ? 10.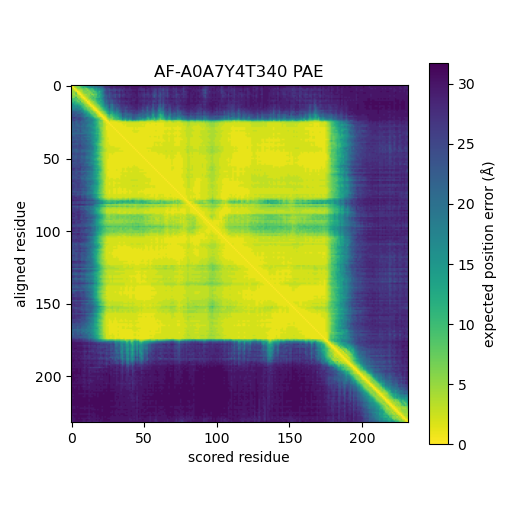225 3.214 -13.096 1.00 98.12 88 TYR A N 1
ATOM 674 C CA . TYR A 1 88 ? 11.232 3.883 -12.279 1.00 98.12 88 TYR A CA 1
ATOM 675 C C . TYR A 1 88 ? 12.253 2.849 -11.800 1.00 98.12 88 TYR A C 1
ATOM 677 O O . TYR A 1 88 ? 11.870 1.771 -11.345 1.00 98.12 88 TYR A O 1
ATOM 685 N N . HIS A 1 89 ? 13.543 3.161 -11.923 1.00 97.06 89 HIS A N 1
ATOM 686 C CA . HIS A 1 89 ? 14.630 2.230 -11.619 1.00 97.06 89 HIS A CA 1
ATOM 687 C C . HIS A 1 89 ? 15.572 2.821 -10.575 1.00 97.06 89 HIS A C 1
ATOM 689 O O . HIS A 1 89 ? 16.214 3.839 -10.832 1.00 97.06 89 HIS A O 1
ATOM 695 N N . TYR A 1 90 ? 15.723 2.146 -9.439 1.00 94.38 90 TYR A N 1
ATOM 696 C CA . TYR A 1 90 ? 16.695 2.508 -8.405 1.00 94.38 90 TYR A CA 1
ATOM 697 C C . TYR A 1 90 ? 17.214 1.253 -7.692 1.00 94.38 90 TYR A C 1
ATOM 699 O O . TYR A 1 90 ? 16.675 0.160 -7.871 1.00 94.38 90 TYR A O 1
ATOM 707 N N . LYS A 1 91 ? 18.308 1.381 -6.934 1.00 91.56 91 LYS A N 1
ATOM 708 C CA . LYS A 1 91 ? 18.873 0.258 -6.171 1.00 91.56 91 LYS A CA 1
ATOM 709 C C . LYS A 1 91 ? 17.967 -0.082 -4.988 1.00 91.56 91 LYS A C 1
ATOM 711 O O . LYS A 1 91 ? 17.793 0.765 -4.117 1.00 91.56 91 LYS A O 1
ATOM 716 N N . ASP A 1 92 ? 17.459 -1.310 -4.957 1.00 91.62 92 ASP A N 1
ATOM 717 C CA . ASP A 1 92 ? 16.661 -1.842 -3.847 1.00 91.62 92 ASP A CA 1
ATOM 718 C C . ASP A 1 92 ? 17.211 -3.208 -3.409 1.00 91.62 92 ASP A C 1
ATOM 720 O O . ASP A 1 92 ? 18.174 -3.255 -2.644 1.00 91.62 92 ASP A O 1
ATOM 724 N N . ASP A 1 93 ? 16.681 -4.308 -3.945 1.00 90.81 93 ASP A N 1
ATOM 725 C CA . ASP A 1 93 ? 16.979 -5.675 -3.494 1.00 90.81 93 ASP A CA 1
ATOM 726 C C . ASP A 1 93 ? 17.180 -6.698 -4.633 1.00 90.81 93 ASP A C 1
ATOM 728 O O . ASP A 1 93 ? 17.517 -7.850 -4.353 1.00 90.81 93 ASP A O 1
ATOM 732 N N . ASP A 1 94 ? 16.992 -6.326 -5.907 1.00 92.00 94 ASP A N 1
ATOM 733 C CA . ASP A 1 94 ? 17.221 -7.260 -7.016 1.00 92.00 94 ASP A CA 1
ATOM 734 C C . ASP A 1 94 ? 18.724 -7.510 -7.224 1.00 92.00 94 ASP A C 1
ATOM 736 O O . ASP A 1 94 ? 19.540 -6.585 -7.212 1.00 92.00 94 ASP A O 1
ATOM 740 N N . LEU A 1 95 ? 19.083 -8.776 -7.449 1.00 94.88 95 LEU A N 1
ATOM 741 C CA . LEU A 1 95 ? 20.455 -9.228 -7.680 1.00 94.88 95 LEU A CA 1
ATOM 742 C C . LEU A 1 95 ? 20.615 -9.769 -9.108 1.00 94.88 95 LEU A C 1
ATOM 744 O O . LEU A 1 95 ? 19.674 -10.337 -9.666 1.00 94.88 95 LEU A O 1
ATOM 748 N N . ASP A 1 96 ? 21.805 -9.624 -9.689 1.00 93.88 96 ASP A N 1
ATOM 749 C CA . ASP A 1 96 ? 22.186 -10.330 -10.915 1.00 93.88 96 ASP A CA 1
ATOM 750 C C . ASP A 1 96 ? 22.525 -11.813 -10.657 1.00 93.88 96 ASP A C 1
ATOM 752 O O . ASP A 1 96 ? 22.487 -12.305 -9.526 1.00 93.88 96 ASP A O 1
ATOM 756 N N . GLU A 1 97 ? 22.875 -12.548 -11.717 1.00 95.69 97 GLU A N 1
ATOM 757 C CA . GLU A 1 97 ? 23.252 -13.970 -11.637 1.00 95.69 97 GLU A CA 1
ATOM 758 C C . GLU A 1 97 ? 24.494 -14.225 -10.763 1.00 95.69 97 GLU A C 1
ATOM 760 O O . GLU A 1 97 ? 24.686 -15.336 -10.269 1.00 95.69 97 GLU A O 1
ATOM 765 N N . ALA A 1 98 ? 25.326 -13.202 -10.544 1.00 96.12 98 ALA A N 1
ATOM 766 C CA . ALA A 1 98 ? 26.499 -13.255 -9.680 1.00 96.12 98 ALA A CA 1
ATOM 767 C C . ALA A 1 98 ? 26.189 -12.847 -8.225 1.00 96.12 98 ALA A C 1
ATOM 769 O O . ALA A 1 98 ? 27.099 -12.816 -7.394 1.00 96.12 98 ALA A O 1
ATOM 770 N N . GLY A 1 99 ? 24.928 -12.542 -7.899 1.00 95.31 99 GLY A N 1
ATOM 771 C CA . GLY A 1 99 ? 24.501 -12.103 -6.572 1.00 95.31 99 GLY A CA 1
ATOM 772 C C . GLY A 1 99 ? 24.834 -10.641 -6.262 1.00 95.31 99 GLY A C 1
ATOM 773 O O . GLY A 1 99 ? 24.829 -10.257 -5.093 1.00 95.31 99 GLY A O 1
ATOM 774 N N . GLN A 1 100 ? 25.147 -9.822 -7.269 1.00 95.56 100 GLN A N 1
ATOM 775 C CA . GLN A 1 100 ? 25.442 -8.400 -7.093 1.00 95.56 100 GLN A CA 1
ATOM 776 C C . GLN A 1 100 ? 24.175 -7.561 -7.215 1.00 95.56 100 GLN A C 1
ATOM 778 O O . GLN A 1 100 ? 23.322 -7.825 -8.057 1.00 95.56 100 GLN A O 1
ATOM 783 N N . LEU A 1 101 ? 24.071 -6.518 -6.390 1.00 95.31 101 LEU A N 1
ATOM 784 C CA . LEU A 1 101 ? 22.910 -5.633 -6.381 1.00 95.31 101 LEU A CA 1
ATOM 785 C C . LEU A 1 101 ? 22.788 -4.846 -7.692 1.00 95.31 101 LEU A C 1
ATOM 787 O O . LEU A 1 101 ? 23.688 -4.082 -8.057 1.00 95.31 101 LEU A O 1
ATOM 791 N N . ILE A 1 102 ? 21.635 -4.974 -8.341 1.00 95.00 102 ILE A N 1
ATOM 792 C CA . ILE A 1 102 ? 21.254 -4.234 -9.544 1.00 95.00 102 ILE A CA 1
ATOM 793 C C . ILE A 1 102 ? 20.103 -3.268 -9.249 1.00 95.00 102 ILE A C 1
ATOM 795 O O . ILE A 1 102 ? 19.560 -3.213 -8.147 1.00 95.00 102 ILE A O 1
ATOM 799 N N . HIS A 1 103 ? 19.759 -2.434 -10.231 1.00 95.12 103 HIS A N 1
ATOM 800 C CA . HIS A 1 103 ? 18.588 -1.573 -10.107 1.00 95.12 103 HIS A CA 1
ATOM 801 C C . HIS A 1 103 ? 17.323 -2.418 -10.245 1.00 95.12 103 HIS A C 1
ATOM 803 O O . HIS A 1 103 ? 17.121 -3.085 -11.261 1.00 95.12 103 HIS A O 1
ATOM 809 N N . SER A 1 104 ? 16.454 -2.328 -9.248 1.00 96.06 104 SER A N 1
ATOM 810 C CA . SER A 1 104 ? 15.113 -2.881 -9.305 1.00 96.06 104 SER A CA 1
ATOM 811 C C . SER A 1 104 ? 14.227 -2.021 -10.194 1.00 96.06 104 SER A C 1
ATOM 813 O O . SER A 1 104 ? 14.299 -0.792 -10.165 1.00 96.06 104 SER A O 1
ATOM 815 N N . CYS A 1 105 ? 13.369 -2.669 -10.981 1.00 97.12 105 CYS A N 1
ATOM 816 C CA . CYS A 1 105 ? 12.360 -1.981 -11.781 1.00 97.12 105 CYS A CA 1
ATOM 817 C C . CYS A 1 105 ? 11.046 -1.904 -11.007 1.00 97.12 105 CYS A C 1
ATOM 819 O O . CYS A 1 105 ? 10.481 -2.933 -10.618 1.00 97.12 105 CYS A O 1
ATOM 821 N N . PHE A 1 106 ? 10.510 -0.696 -10.867 1.00 98.00 106 PHE A N 1
ATOM 822 C CA . PHE A 1 106 ? 9.196 -0.427 -10.296 1.00 98.00 106 PHE A CA 1
ATOM 823 C C . PHE A 1 106 ? 8.263 0.224 -11.307 1.00 98.00 106 PHE A C 1
ATOM 825 O O . PHE A 1 106 ? 8.685 0.987 -12.177 1.00 98.00 106 PHE A O 1
ATOM 832 N N . ARG A 1 107 ? 6.969 -0.072 -11.172 1.00 98.12 107 ARG A N 1
ATOM 833 C CA . ARG A 1 107 ? 5.923 0.609 -11.938 1.00 98.12 107 ARG A CA 1
ATOM 834 C C . ARG A 1 107 ? 5.904 2.086 -11.555 1.00 98.12 107 ARG A C 1
ATOM 836 O O . ARG A 1 107 ? 6.037 2.404 -10.370 1.00 98.12 107 ARG A O 1
ATOM 843 N N . LYS A 1 108 ? 5.738 2.961 -12.542 1.00 98.44 108 LYS A N 1
ATOM 844 C CA . LYS A 1 108 ? 5.542 4.398 -12.360 1.00 98.44 108 LYS A CA 1
ATOM 845 C C . LYS A 1 108 ? 4.153 4.780 -12.845 1.00 98.44 108 LYS A C 1
ATOM 847 O O . LYS A 1 108 ? 3.701 4.301 -13.882 1.00 98.44 108 LYS A O 1
ATOM 852 N N . TYR A 1 109 ? 3.501 5.632 -12.072 1.00 98.44 109 TYR A N 1
ATOM 853 C CA . TYR A 1 109 ? 2.131 6.056 -12.303 1.00 98.44 109 TYR A CA 1
ATOM 854 C C . TYR A 1 109 ? 2.048 7.567 -12.479 1.00 98.44 109 TYR A C 1
ATOM 856 O O . TYR A 1 109 ? 2.881 8.320 -11.959 1.00 98.44 109 TYR A O 1
ATOM 864 N N . THR A 1 110 ? 1.000 8.015 -13.165 1.00 98.19 110 THR A N 1
ATOM 865 C CA . THR A 1 110 ? 0.734 9.447 -13.353 1.00 98.19 110 THR A CA 1
ATOM 866 C C . THR A 1 110 ? 0.288 10.092 -12.043 1.00 98.19 110 THR A C 1
ATOM 868 O O . THR A 1 110 ? 0.649 11.232 -11.757 1.00 98.19 110 THR A O 1
ATOM 871 N N . ALA A 1 111 ? -0.467 9.344 -11.235 1.00 98.31 111 ALA A N 1
ATOM 872 C CA . ALA A 1 111 ? -1.006 9.780 -9.954 1.00 98.31 111 ALA A CA 1
ATOM 873 C C . ALA A 1 111 ? -1.004 8.636 -8.931 1.00 98.31 111 ALA A C 1
ATOM 875 O O . ALA A 1 111 ? -1.035 7.457 -9.293 1.00 98.31 111 ALA A O 1
ATOM 876 N N . ALA A 1 112 ? -0.979 8.975 -7.641 1.00 98.44 112 ALA A N 1
ATOM 877 C CA . ALA A 1 112 ? -0.929 7.991 -6.563 1.00 98.44 112 ALA A CA 1
ATOM 878 C C . ALA A 1 112 ? -2.143 7.047 -6.582 1.00 98.44 112 ALA A C 1
ATOM 880 O O . ALA A 1 112 ? -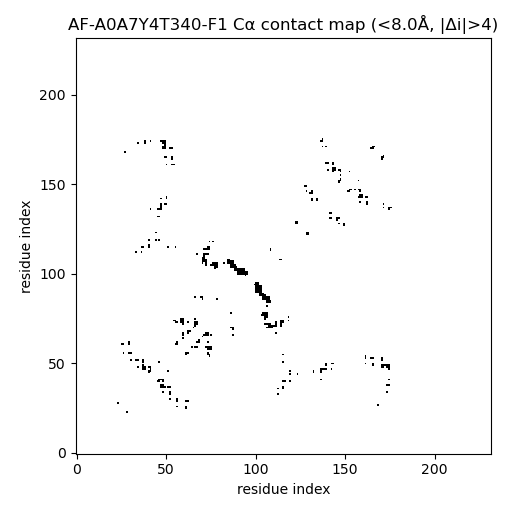1.994 5.853 -6.325 1.00 98.44 112 ALA A O 1
ATOM 881 N N . GLU A 1 113 ? -3.324 7.544 -6.952 1.00 98.56 113 GLU A N 1
ATOM 882 C CA . GLU A 1 113 ? -4.577 6.794 -7.068 1.00 98.56 113 GLU A CA 1
ATOM 883 C C . GLU A 1 113 ? -4.459 5.600 -8.025 1.00 98.56 113 GLU A C 1
ATOM 885 O O . GLU A 1 113 ? -5.011 4.534 -7.751 1.00 98.56 113 GLU A O 1
ATOM 890 N N . GLU A 1 114 ? -3.687 5.729 -9.107 1.00 98.69 114 GLU A N 1
ATOM 891 C CA . GLU A 1 114 ? -3.437 4.622 -10.037 1.00 98.69 114 GLU A CA 1
ATOM 892 C C . GLU A 1 114 ? -2.692 3.474 -9.342 1.00 98.69 114 GLU A C 1
ATOM 894 O O . GLU A 1 114 ? -3.021 2.309 -9.562 1.00 98.69 114 GLU A O 1
ATOM 899 N N . SER A 1 115 ? -1.769 3.775 -8.421 1.00 98.56 115 SER A N 1
ATOM 900 C CA . SER A 1 115 ? -1.103 2.744 -7.616 1.00 98.56 115 SER A CA 1
ATOM 901 C C . SER A 1 115 ? -2.053 2.066 -6.621 1.00 98.56 115 SER A C 1
ATOM 903 O O . SER A 1 115 ? -1.923 0.867 -6.367 1.00 98.56 115 SER A O 1
ATOM 905 N N . PHE A 1 116 ? -3.056 2.785 -6.096 1.00 98.75 116 PHE A N 1
ATOM 906 C CA . PHE A 1 116 ? -4.106 2.200 -5.249 1.00 98.75 116 PHE A CA 1
ATOM 907 C C . PHE A 1 116 ? -4.972 1.218 -6.038 1.00 98.75 116 PHE A C 1
ATOM 909 O O . PHE A 1 116 ? -5.288 0.137 -5.523 1.00 98.75 116 PHE A O 1
ATOM 916 N N . ILE A 1 117 ? -5.315 1.577 -7.277 1.00 98.62 117 ILE A N 1
ATOM 917 C CA . ILE A 1 117 ? -6.083 0.743 -8.203 1.00 98.62 117 ILE A CA 1
ATOM 918 C C . ILE A 1 117 ? -5.273 -0.489 -8.610 1.00 98.62 117 ILE A C 1
ATOM 920 O O . ILE A 1 117 ? -5.773 -1.615 -8.519 1.00 98.62 117 ILE A O 1
ATOM 924 N N . ASP A 1 118 ? -4.010 -0.307 -8.997 1.00 98.00 118 ASP A N 1
ATOM 925 C CA . ASP A 1 118 ? -3.138 -1.405 -9.411 1.00 98.00 118 ASP A CA 1
ATOM 926 C C . ASP A 1 118 ? -2.820 -2.358 -8.253 1.00 98.00 118 ASP A C 1
ATOM 928 O O . ASP A 1 118 ? -2.806 -3.574 -8.431 1.00 98.00 118 ASP A O 1
ATOM 932 N N . HIS A 1 119 ? -2.704 -1.852 -7.022 1.00 98.25 119 HIS A N 1
ATOM 933 C CA . HIS A 1 119 ? -2.621 -2.704 -5.837 1.00 98.25 119 HIS A CA 1
ATOM 934 C C . HIS A 1 119 ? -3.864 -3.602 -5.679 1.00 98.25 119 HIS A C 1
ATOM 936 O O . HIS A 1 119 ? -3.750 -4.780 -5.330 1.00 98.25 119 HIS A O 1
ATOM 942 N N . SER A 1 120 ? -5.066 -3.102 -5.989 1.00 98.44 120 SER A N 1
ATOM 943 C CA . SER A 1 120 ? -6.262 -3.954 -5.996 1.00 98.44 120 SER A CA 1
ATOM 944 C C . SER A 1 120 ? -6.220 -5.004 -7.102 1.00 98.44 120 SER A C 1
ATOM 946 O O . SER A 1 120 ? -6.573 -6.160 -6.863 1.00 98.44 120 SER A O 1
ATOM 948 N N . ILE A 1 121 ? -5.765 -4.637 -8.303 1.00 96.94 121 ILE A N 1
ATOM 949 C CA . ILE A 1 121 ? -5.587 -5.569 -9.430 1.00 96.94 121 ILE A CA 1
ATOM 950 C C . ILE A 1 121 ? -4.562 -6.651 -9.069 1.00 96.94 121 ILE A C 1
ATOM 952 O O . ILE A 1 121 ? -4.778 -7.832 -9.330 1.00 96.94 121 ILE A O 1
ATOM 956 N N . PHE A 1 122 ? -3.475 -6.278 -8.399 1.00 95.31 122 PHE A N 1
ATOM 957 C CA . PHE A 1 122 ? -2.440 -7.187 -7.923 1.00 95.31 122 PHE A CA 1
ATOM 958 C C . PHE A 1 122 ? -2.989 -8.259 -6.972 1.00 95.31 122 PHE A C 1
ATOM 960 O O . PHE A 1 122 ? -2.664 -9.440 -7.131 1.00 95.31 122 PHE A O 1
ATOM 967 N N . LEU A 1 123 ? -3.815 -7.868 -5.994 1.00 97.19 123 LEU A N 1
ATOM 968 C CA . LEU A 1 123 ? -4.391 -8.801 -5.021 1.00 97.19 123 LEU A CA 1
ATOM 969 C C . LEU A 1 123 ? -5.511 -9.650 -5.631 1.00 97.19 123 LEU A C 1
ATOM 971 O O . LEU A 1 123 ? -5.554 -10.857 -5.408 1.00 97.19 123 LEU A O 1
ATOM 975 N N . THR A 1 124 ? -6.386 -9.051 -6.438 1.00 97.00 124 THR A N 1
ATOM 976 C CA . THR A 1 124 ? -7.513 -9.762 -7.073 1.00 97.00 124 THR A CA 1
ATOM 977 C C . THR A 1 124 ? -7.070 -10.682 -8.214 1.00 97.00 124 THR A C 1
ATOM 979 O O . THR A 1 124 ? -7.646 -11.751 -8.408 1.00 97.00 124 THR A O 1
ATOM 982 N N . GLY A 1 125 ? -6.024 -10.310 -8.954 1.00 94.25 125 GLY A N 1
ATOM 983 C CA . GLY A 1 125 ? -5.573 -11.013 -10.156 1.00 94.25 125 GLY A CA 1
ATOM 984 C C . GLY A 1 125 ? -4.679 -12.229 -9.907 1.00 94.25 125 GLY A C 1
ATOM 985 O O . GLY A 1 125 ? -4.342 -12.936 -10.856 1.00 94.25 125 GLY A O 1
ATOM 986 N N . ARG A 1 126 ? -4.262 -12.501 -8.663 1.00 94.38 126 ARG A N 1
ATOM 987 C CA . ARG A 1 126 ? -3.311 -13.583 -8.352 1.00 94.38 126 ARG A CA 1
ATOM 988 C C . ARG A 1 126 ? -3.940 -14.655 -7.479 1.00 94.38 126 ARG A C 1
ATOM 990 O O . ARG A 1 126 ? -4.355 -14.405 -6.352 1.00 94.38 126 ARG A O 1
ATOM 997 N N . SER A 1 127 ? -3.901 -15.891 -7.972 1.00 96.44 127 SER A N 1
ATOM 998 C CA . SER A 1 127 ? -4.503 -17.064 -7.324 1.00 96.44 127 SER A CA 1
ATOM 999 C C . SER A 1 127 ? -4.071 -17.257 -5.868 1.00 96.44 127 SER A C 1
ATOM 1001 O O . SER A 1 127 ? -4.900 -17.646 -5.045 1.00 96.44 127 SER A O 1
ATOM 1003 N N . ARG A 1 128 ? -2.813 -16.930 -5.531 1.00 97.50 128 ARG A N 1
ATOM 1004 C CA . ARG A 1 128 ? -2.277 -17.054 -4.165 1.00 97.50 128 ARG A CA 1
ATOM 1005 C C . ARG A 1 128 ? -3.055 -16.254 -3.117 1.00 97.50 128 ARG A C 1
ATOM 1007 O O . ARG A 1 128 ? -3.070 -16.653 -1.962 1.00 97.50 128 ARG A O 1
ATOM 1014 N N . TYR A 1 129 ? -3.718 -15.167 -3.514 1.00 98.00 129 TYR A N 1
ATOM 1015 C CA . TYR A 1 129 ? -4.486 -14.295 -2.619 1.00 98.00 129 TYR A CA 1
ATOM 1016 C C . TYR A 1 129 ? -5.983 -14.601 -2.596 1.00 98.00 129 TYR A C 1
ATOM 1018 O O . TYR A 1 129 ? -6.722 -13.992 -1.830 1.00 98.00 129 TYR A O 1
ATOM 1026 N N . ARG A 1 130 ? -6.459 -15.561 -3.399 1.00 97.56 130 ARG A N 1
ATOM 1027 C CA . ARG A 1 130 ? -7.895 -15.836 -3.550 1.00 97.56 130 ARG A CA 1
ATOM 1028 C C . ARG A 1 130 ? -8.585 -16.178 -2.22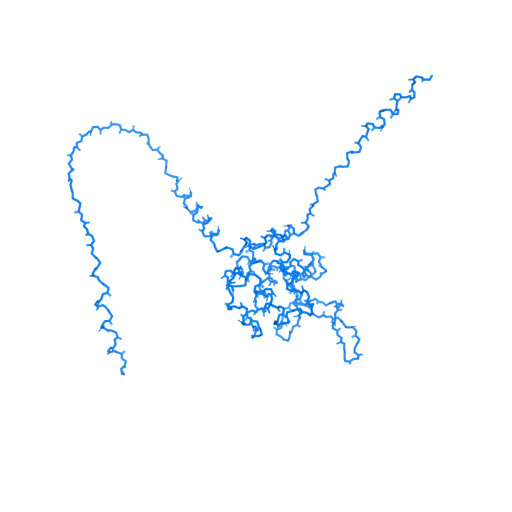7 1.00 97.56 130 ARG A C 1
ATOM 1030 O O . ARG A 1 130 ? -9.747 -15.835 -2.049 1.00 97.56 130 ARG A O 1
ATOM 1037 N N . ALA A 1 131 ? -7.873 -16.824 -1.303 1.00 97.75 131 ALA A N 1
ATOM 1038 C CA . ALA A 1 131 ? -8.405 -17.177 0.012 1.00 97.75 131 ALA A CA 1
ATOM 1039 C C . ALA A 1 131 ? -8.760 -15.949 0.873 1.00 97.75 131 ALA A C 1
ATOM 1041 O O . ALA A 1 131 ? -9.672 -16.042 1.690 1.00 97.75 131 ALA A O 1
ATOM 1042 N N . LEU A 1 132 ? -8.107 -14.797 0.663 1.00 98.44 132 LEU A N 1
ATOM 1043 C CA . LEU A 1 132 ? -8.385 -13.568 1.421 1.00 98.44 132 LEU A CA 1
ATOM 1044 C C . LEU A 1 132 ? -9.830 -13.101 1.245 1.00 98.44 132 LEU A C 1
ATOM 1046 O O . LEU A 1 132 ? -10.475 -12.685 2.199 1.00 98.44 132 LEU A O 1
ATOM 1050 N N . PHE A 1 133 ? -10.367 -13.261 0.037 1.00 97.88 133 PHE A N 1
ATOM 1051 C CA . PHE A 1 133 ? -11.717 -12.834 -0.326 1.00 97.88 133 PHE A CA 1
ATOM 1052 C C . PHE A 1 133 ? -12.823 -13.741 0.241 1.00 97.88 133 PHE A C 1
ATOM 1054 O O . PHE A 1 133 ? -13.999 -13.513 -0.028 1.00 97.88 133 PHE A O 1
ATOM 1061 N N . SER A 1 134 ? -12.464 -14.774 1.014 1.00 97.62 134 SER A N 1
ATOM 1062 C CA . SER A 1 134 ? -13.422 -15.535 1.826 1.00 97.62 134 SER A CA 1
ATOM 1063 C C . SER A 1 134 ? -13.690 -14.891 3.189 1.00 97.62 134 SER A C 1
ATOM 1065 O O . SER A 1 134 ? -14.704 -15.196 3.817 1.00 97.62 134 SER A O 1
ATOM 1067 N N . PHE A 1 135 ? -12.809 -13.994 3.642 1.00 97.81 135 PHE A N 1
ATOM 1068 C CA . PHE A 1 135 ? -13.008 -13.231 4.866 1.00 97.81 135 PHE A CA 1
ATOM 1069 C C . PHE A 1 135 ? -13.956 -12.062 4.621 1.00 97.81 135 PHE A C 1
ATOM 1071 O O . PHE A 1 135 ? -13.989 -11.474 3.538 1.00 97.81 135 PHE A O 1
ATOM 1078 N N . HIS A 1 136 ? -14.703 -11.687 5.657 1.00 96.81 136 HIS A N 1
ATOM 1079 C CA . HIS A 1 136 ? -15.520 -10.485 5.604 1.00 96.81 136 HIS A CA 1
ATOM 1080 C C . HIS A 1 136 ? -14.631 -9.252 5.382 1.00 96.81 136 HIS A C 1
ATOM 1082 O O . HIS A 1 136 ? -13.536 -9.163 5.937 1.00 96.81 136 HIS A O 1
ATOM 1088 N N . LYS A 1 137 ? -15.100 -8.272 4.602 1.00 94.94 137 LYS A N 1
ATOM 1089 C CA . LYS A 1 137 ? -14.306 -7.078 4.257 1.00 94.94 137 LYS A CA 1
ATOM 1090 C C . LYS A 1 137 ? -14.045 -6.123 5.429 1.00 94.94 137 LYS A C 1
ATOM 1092 O O . LYS A 1 137 ? -13.262 -5.198 5.288 1.00 94.94 137 LYS A O 1
ATOM 1097 N N . SER A 1 138 ? -14.674 -6.361 6.579 1.00 95.25 138 SER A N 1
ATOM 1098 C CA . SER A 1 138 ? -14.382 -5.662 7.839 1.00 95.25 138 SER A CA 1
ATOM 1099 C C . SER A 1 138 ? -13.500 -6.470 8.802 1.00 95.25 138 SER A C 1
ATOM 1101 O O . SER A 1 138 ? -13.193 -5.990 9.889 1.00 95.25 138 SER A O 1
ATOM 1103 N N . ASP A 1 139 ? -13.111 -7.702 8.451 1.00 98.06 139 ASP A N 1
ATOM 1104 C CA . ASP A 1 139 ? -12.232 -8.546 9.271 1.00 98.06 139 ASP A CA 1
ATOM 1105 C C . ASP A 1 139 ? -10.764 -8.340 8.873 1.00 98.06 139 ASP A C 1
ATOM 1107 O O . ASP A 1 139 ? -10.098 -9.210 8.301 1.00 98.06 139 ASP A O 1
ATOM 1111 N N . TYR A 1 140 ? -10.250 -7.144 9.156 1.00 98.62 140 TYR A N 1
ATOM 1112 C CA . TYR A 1 140 ? -8.877 -6.780 8.813 1.00 98.62 140 TYR A CA 1
ATOM 1113 C C . TYR A 1 140 ? -7.833 -7.666 9.523 1.00 98.62 140 TYR A C 1
ATOM 1115 O O . TYR A 1 140 ? -6.726 -7.830 9.012 1.00 98.62 140 TYR A O 1
ATOM 1123 N N . ILE A 1 141 ? -8.164 -8.287 10.663 1.00 98.81 141 ILE A N 1
ATOM 1124 C CA . ILE A 1 141 ? -7.259 -9.199 11.381 1.00 98.81 141 ILE A CA 1
ATOM 1125 C C . ILE A 1 141 ? -7.022 -10.464 10.553 1.00 98.81 141 ILE A C 1
ATOM 1127 O O . ILE A 1 141 ? -5.867 -10.847 10.326 1.00 98.81 141 ILE A O 1
ATOM 1131 N N . SER A 1 142 ? -8.092 -11.112 10.080 1.00 98.75 142 SER A N 1
ATOM 1132 C CA . SER A 1 142 ? -7.974 -12.290 9.213 1.00 98.75 142 SER A CA 1
ATOM 1133 C C . SER A 1 142 ? -7.318 -11.938 7.880 1.00 98.75 142 SER A C 1
ATOM 1135 O O . SER A 1 142 ? -6.466 -12.690 7.405 1.00 98.75 142 SER A O 1
ATOM 1137 N N . TRP A 1 143 ? -7.621 -10.762 7.319 1.00 98.75 143 TRP A N 1
ATOM 1138 C CA . TRP A 1 143 ? -6.947 -10.257 6.121 1.00 98.75 143 TRP A CA 1
ATOM 1139 C C . TRP A 1 143 ? -5.439 -10.062 6.318 1.00 98.75 143 TRP A C 1
ATOM 1141 O O . TRP A 1 143 ? -4.663 -10.557 5.503 1.00 98.75 143 TRP A O 1
ATOM 1151 N N . ALA A 1 144 ? -4.998 -9.403 7.392 1.00 98.81 144 ALA A N 1
ATOM 1152 C CA . ALA A 1 144 ? -3.578 -9.160 7.663 1.00 98.81 144 ALA A CA 1
ATOM 1153 C C . ALA A 1 144 ? -2.794 -10.471 7.844 1.00 98.81 144 ALA A C 1
ATOM 1155 O O . ALA A 1 144 ? -1.732 -10.659 7.244 1.00 98.81 144 ALA A O 1
ATOM 1156 N N . ARG A 1 145 ? -3.345 -11.415 8.617 1.00 98.75 145 ARG A N 1
ATOM 1157 C CA . ARG A 1 145 ? -2.760 -12.756 8.796 1.00 98.75 145 ARG A CA 1
ATOM 1158 C C . ARG A 1 145 ? -2.743 -13.543 7.491 1.00 98.75 145 ARG A C 1
ATOM 1160 O O . ARG A 1 145 ? -1.746 -14.179 7.161 1.00 98.75 145 ARG A O 1
ATOM 1167 N N . GLY A 1 146 ? -3.829 -13.474 6.727 1.00 98.50 146 GLY A N 1
ATOM 1168 C CA . GLY A 1 146 ? -3.922 -14.093 5.414 1.00 98.50 146 GLY A CA 1
ATOM 1169 C C . GLY A 1 146 ? -2.866 -13.552 4.452 1.00 98.50 146 GLY A C 1
ATOM 1170 O O . GLY A 1 146 ? -2.187 -14.337 3.802 1.00 98.50 146 GLY A O 1
ATOM 1171 N N . LEU A 1 147 ? -2.681 -12.230 4.382 1.00 98.44 147 LEU A N 1
ATOM 1172 C CA . LEU A 1 147 ? -1.673 -11.593 3.526 1.00 98.44 147 LEU A CA 1
ATOM 1173 C C . LEU A 1 147 ? -0.266 -12.109 3.833 1.00 98.44 147 LEU A C 1
ATOM 1175 O O . LEU A 1 147 ? 0.483 -12.432 2.907 1.00 98.44 147 LEU A O 1
ATOM 1179 N N . GLN A 1 148 ? 0.071 -12.236 5.117 1.00 98.12 148 GLN A N 1
ATOM 1180 C CA . GLN A 1 148 ? 1.335 -12.825 5.547 1.00 98.12 148 GLN A CA 1
ATOM 1181 C C . GLN A 1 148 ? 1.451 -14.293 5.115 1.00 98.12 148 GLN A C 1
ATOM 1183 O O . GLN A 1 148 ? 2.431 -14.664 4.474 1.00 98.12 148 GLN A O 1
ATOM 1188 N N . ASN A 1 149 ? 0.426 -15.109 5.374 1.00 97.88 149 ASN A N 1
ATOM 1189 C CA . ASN A 1 149 ? 0.406 -16.524 4.987 1.00 97.88 149 ASN A CA 1
ATOM 1190 C C . ASN A 1 149 ? 0.492 -16.732 3.464 1.00 97.88 149 ASN A C 1
ATOM 1192 O O . ASN A 1 149 ? 1.064 -17.714 2.998 1.00 97.88 149 ASN A O 1
ATOM 1196 N N . CYS A 1 150 ? -0.044 -15.801 2.673 1.00 97.38 150 CYS A N 1
ATOM 1197 C CA . CYS A 1 150 ? 0.047 -15.792 1.212 1.00 97.38 150 CYS A CA 1
ATOM 1198 C C . CYS A 1 150 ? 1.415 -15.309 0.685 1.00 97.38 150 CYS A C 1
ATOM 1200 O O . CYS A 1 150 ? 1.616 -15.260 -0.535 1.00 97.38 150 CYS A O 1
ATOM 1202 N N . GLY A 1 151 ? 2.342 -14.922 1.567 1.00 95.50 151 GLY A N 1
ATOM 1203 C CA . GLY A 1 151 ? 3.671 -14.430 1.209 1.00 95.50 151 GLY A CA 1
ATOM 1204 C C . GLY A 1 151 ? 3.635 -13.058 0.539 1.00 95.50 151 GLY A C 1
ATOM 1205 O O . GLY A 1 151 ? 4.286 -12.860 -0.492 1.00 95.50 151 GLY A O 1
ATOM 1206 N N . TYR A 1 152 ? 2.821 -12.129 1.060 1.00 94.56 152 TYR A N 1
ATOM 1207 C CA . TYR A 1 152 ? 2.858 -10.730 0.621 1.00 94.56 152 TYR A CA 1
ATOM 1208 C C . TYR A 1 152 ? 4.203 -10.078 0.968 1.00 94.56 152 TYR A C 1
ATOM 1210 O O . TYR A 1 152 ? 4.818 -9.485 0.089 1.00 94.56 152 TYR A O 1
ATOM 1218 N N . ALA A 1 153 ? 4.677 -10.260 2.203 1.00 90.81 153 ALA A N 1
ATOM 1219 C CA . ALA A 1 153 ? 5.978 -9.798 2.681 1.00 90.81 153 ALA A CA 1
ATOM 1220 C C . ALA A 1 153 ? 6.759 -10.952 3.326 1.00 90.81 153 ALA A C 1
ATOM 1222 O O . ALA A 1 153 ? 6.166 -11.921 3.802 1.00 90.81 153 ALA A O 1
ATOM 1223 N N . THR A 1 154 ? 8.086 -10.834 3.355 1.00 90.62 154 THR A N 1
ATOM 1224 C CA . THR A 1 154 ? 8.993 -11.797 4.007 1.00 90.62 154 THR A CA 1
ATOM 1225 C C . THR A 1 154 ? 9.125 -11.567 5.514 1.00 90.62 154 THR A C 1
ATOM 1227 O O . THR A 1 154 ? 9.608 -12.441 6.229 1.00 90.62 154 THR A O 1
ATOM 1230 N N . ASP A 1 155 ? 8.683 -10.409 6.009 1.00 94.69 155 ASP A N 1
ATOM 1231 C CA . ASP A 1 155 ? 8.745 -10.045 7.422 1.00 94.69 155 ASP A CA 1
ATOM 1232 C C . ASP A 1 155 ? 7.856 -10.967 8.292 1.00 94.69 155 ASP A C 1
ATOM 1234 O O . ASP A 1 155 ? 6.631 -11.017 8.101 1.00 94.69 155 ASP A O 1
ATOM 1238 N N . PRO A 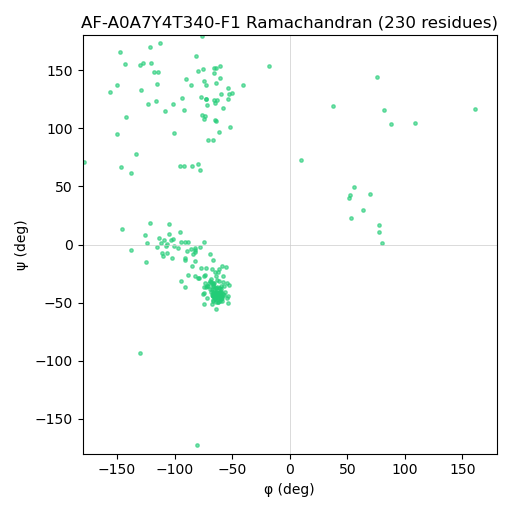1 156 ? 8.421 -11.673 9.294 1.00 96.56 156 PRO A N 1
ATOM 1239 C CA . PRO A 1 156 ? 7.654 -12.541 10.188 1.00 96.56 156 PRO A CA 1
ATOM 1240 C C . PRO A 1 156 ? 6.677 -11.784 11.101 1.00 96.56 156 PRO A C 1
ATOM 1242 O O . PRO A 1 156 ? 5.783 -12.402 11.676 1.00 96.56 156 PRO A O 1
ATOM 1245 N N . LEU A 1 157 ? 6.785 -10.459 11.219 1.00 97.56 157 LEU A N 1
ATOM 1246 C CA . LEU A 1 157 ? 5.875 -9.613 11.997 1.00 97.56 157 LEU A CA 1
ATOM 1247 C C . LEU A 1 157 ? 4.903 -8.808 11.123 1.00 97.56 157 LEU A C 1
ATOM 1249 O O . LEU A 1 157 ? 4.190 -7.953 11.648 1.00 97.56 157 LEU A O 1
ATOM 1253 N N . TYR A 1 158 ? 4.836 -9.081 9.816 1.00 97.94 158 TYR A N 1
ATOM 1254 C CA . TYR A 1 158 ? 4.053 -8.284 8.868 1.00 97.94 158 TYR A CA 1
ATOM 1255 C C . TYR A 1 158 ? 2.586 -8.106 9.279 1.00 97.94 158 TYR A C 1
ATOM 1257 O O . TYR A 1 158 ? 2.090 -6.982 9.348 1.00 97.94 158 TYR A O 1
ATOM 1265 N N . ALA A 1 159 ? 1.895 -9.202 9.614 1.00 98.56 159 ALA A N 1
ATOM 1266 C CA . ALA A 1 159 ? 0.491 -9.137 10.012 1.00 98.56 159 ALA A CA 1
ATOM 1267 C C . ALA A 1 159 ? 0.291 -8.284 11.274 1.00 98.56 159 ALA A C 1
ATOM 1269 O O . ALA A 1 159 ? -0.629 -7.469 11.324 1.00 98.56 159 ALA A O 1
ATOM 1270 N N . ASN A 1 160 ? 1.174 -8.430 12.268 1.00 98.69 160 ASN A N 1
ATOM 1271 C CA . ASN A 1 160 ? 1.102 -7.662 13.511 1.00 98.69 160 ASN A CA 1
ATOM 1272 C C . ASN A 1 160 ? 1.329 -6.171 13.253 1.00 98.69 160 ASN A C 1
ATOM 1274 O O . ASN A 1 160 ? 0.548 -5.358 13.732 1.00 98.69 160 ASN A O 1
ATOM 1278 N N . LYS A 1 161 ? 2.319 -5.810 12.427 1.00 98.44 161 LYS A N 1
ATOM 1279 C CA . LYS A 1 161 ? 2.578 -4.412 12.045 1.00 98.44 161 LYS A CA 1
ATOM 1280 C C . LYS A 1 161 ? 1.378 -3.771 11.349 1.00 98.44 161 LYS A C 1
ATOM 1282 O O . LYS A 1 161 ? 1.049 -2.619 11.638 1.00 98.44 161 LYS A O 1
ATOM 1287 N N . LEU A 1 162 ? 0.700 -4.505 10.462 1.00 98.56 162 LEU A N 1
ATOM 1288 C CA . LEU A 1 162 ? -0.530 -4.022 9.829 1.00 98.56 162 LEU A CA 1
ATOM 1289 C C . LEU A 1 162 ? -1.650 -3.822 10.850 1.00 98.56 162 LEU A C 1
ATOM 1291 O O . LEU A 1 162 ? -2.248 -2.751 10.878 1.00 98.56 162 LEU A O 1
ATOM 1295 N N . ILE A 1 163 ? -1.907 -4.813 11.706 1.00 98.88 163 ILE A N 1
ATOM 1296 C CA . ILE A 1 163 ? -2.942 -4.731 12.747 1.00 98.88 163 ILE A CA 1
ATOM 1297 C C . ILE A 1 163 ? -2.669 -3.548 13.683 1.00 98.88 163 ILE A C 1
ATOM 1299 O O . ILE A 1 163 ? -3.553 -2.727 13.900 1.00 98.88 163 ILE A O 1
ATOM 1303 N N . GLU A 1 164 ? -1.440 -3.399 14.175 1.00 98.69 164 GLU A N 1
ATOM 1304 C CA . GLU A 1 164 ? -1.039 -2.280 15.033 1.00 98.69 164 GLU A CA 1
ATOM 1305 C C . GLU A 1 164 ? -1.227 -0.929 14.344 1.00 98.69 164 GLU A C 1
ATOM 1307 O O . GLU A 1 164 ? -1.699 0.021 14.966 1.00 98.69 164 GLU A O 1
ATOM 1312 N N . THR A 1 165 ? -0.900 -0.832 13.054 1.00 98.69 165 THR A N 1
ATOM 1313 C CA . THR A 1 165 ? -1.107 0.390 12.266 1.00 98.69 165 THR A CA 1
ATOM 1314 C C . THR A 1 165 ? -2.595 0.708 12.130 1.00 98.69 165 THR A C 1
ATOM 1316 O O . THR A 1 165 ? -3.005 1.848 12.363 1.00 98.69 165 THR A O 1
ATOM 1319 N N . ILE A 1 166 ? -3.415 -0.295 11.809 1.00 98.81 166 ILE A N 1
ATOM 1320 C CA . ILE A 1 166 ? -4.870 -0.156 11.696 1.00 98.81 166 ILE A CA 1
ATOM 1321 C C . ILE A 1 166 ? -5.468 0.309 13.022 1.00 98.81 166 ILE A C 1
ATOM 1323 O O . ILE A 1 166 ? -6.250 1.256 13.025 1.00 98.81 166 ILE A O 1
ATOM 1327 N N . GLU A 1 167 ? -5.062 -0.282 14.142 1.00 98.69 167 GLU A N 1
ATOM 1328 C CA . GLU A 1 167 ? -5.536 0.096 15.475 1.00 98.69 167 GLU A CA 1
ATOM 1329 C C . GLU A 1 167 ? -5.080 1.495 15.886 1.00 98.69 167 GLU A C 1
ATOM 1331 O O . GLU A 1 167 ? -5.889 2.334 16.290 1.00 98.69 167 GLU A O 1
ATOM 1336 N N . LYS A 1 168 ? -3.785 1.787 15.729 1.00 98.31 168 LYS A N 1
ATOM 1337 C CA . LYS A 1 168 ? -3.172 3.066 16.108 1.00 98.31 168 LYS A CA 1
ATOM 1338 C C . LYS A 1 168 ? -3.856 4.251 15.434 1.00 98.31 168 LYS A C 1
ATOM 1340 O O . LYS A 1 168 ? -4.051 5.286 16.072 1.00 98.31 168 LYS A O 1
ATOM 1345 N N . TYR A 1 169 ? -4.204 4.104 14.158 1.00 98.25 169 TYR A N 1
ATOM 1346 C CA . TYR A 1 169 ? -4.859 5.148 13.370 1.00 98.25 169 TYR A CA 1
ATOM 1347 C C . TYR A 1 169 ? -6.371 4.939 13.216 1.00 98.25 169 TYR A C 1
ATOM 1349 O O . TYR A 1 169 ? -7.020 5.721 12.525 1.00 98.25 169 TYR A O 1
ATOM 1357 N N . LYS A 1 170 ? -6.939 3.922 13.879 1.00 98.31 170 LYS A N 1
ATOM 1358 C CA . LYS A 1 170 ? -8.360 3.546 13.826 1.00 98.31 170 LYS A CA 1
ATOM 1359 C C . LYS A 1 170 ? -8.888 3.385 12.398 1.00 98.31 170 LYS A C 1
ATOM 1361 O O . LYS A 1 170 ? -10.002 3.793 12.096 1.00 98.31 170 LYS A O 1
ATOM 1366 N N . LEU A 1 171 ? -8.098 2.792 11.506 1.00 98.62 171 LEU A N 1
ATOM 1367 C CA . LEU A 1 171 ? -8.436 2.698 10.081 1.00 98.62 171 LEU A CA 1
ATOM 1368 C C . LEU A 1 171 ? -9.646 1.792 9.815 1.00 98.62 171 LEU A C 1
ATOM 1370 O O . LEU A 1 171 ? -10.308 1.951 8.795 1.00 98.62 171 LEU A O 1
ATOM 1374 N N . TYR A 1 172 ? -9.979 0.889 10.743 1.00 98.19 172 TYR A N 1
ATOM 1375 C CA . TYR A 1 172 ? -11.161 0.022 10.671 1.00 98.19 172 TYR A CA 1
ATOM 1376 C C . TYR A 1 172 ? -12.489 0.797 10.583 1.00 98.19 172 TYR A C 1
ATOM 1378 O O . TYR A 1 172 ? -13.506 0.239 10.175 1.00 98.19 172 TYR A O 1
ATOM 1386 N N . VAL A 1 173 ? -12.516 2.088 10.946 1.00 97.38 173 VAL A N 1
ATOM 1387 C CA . VAL A 1 173 ? -13.719 2.927 10.790 1.00 97.38 173 VAL A CA 1
ATOM 1388 C C . VAL A 1 173 ? -14.098 3.125 9.320 1.00 97.38 173 VAL A C 1
ATOM 1390 O O . VAL A 1 173 ? -15.263 3.379 9.022 1.00 97.38 173 VAL A O 1
ATOM 1393 N N . PHE A 1 174 ? -13.134 2.979 8.405 1.00 97.50 174 PHE A N 1
ATOM 1394 C CA . PHE A 1 174 ? -13.339 3.089 6.961 1.00 97.50 174 PHE A CA 1
ATOM 1395 C C . PHE A 1 174 ? -13.831 1.783 6.322 1.00 97.50 174 PHE A C 1
ATOM 1397 O O . PHE A 1 174 ? -14.228 1.795 5.160 1.00 97.50 174 PHE A O 1
ATOM 1404 N N . ASP A 1 175 ? -13.858 0.676 7.071 1.00 97.19 175 ASP A N 1
ATOM 1405 C CA . ASP A 1 175 ? -14.361 -0.611 6.575 1.00 97.19 175 ASP A CA 1
ATOM 1406 C C . ASP A 1 175 ? -15.894 -0.731 6.655 1.00 97.19 175 ASP A C 1
ATOM 1408 O O . ASP A 1 175 ? -16.479 -1.719 6.209 1.00 97.19 175 ASP A O 1
ATOM 1412 N N . GLN A 1 176 ? -16.559 0.270 7.237 1.00 88.12 176 GLN A N 1
ATOM 1413 C CA . GLN A 1 176 ? -18.008 0.289 7.420 1.00 88.12 176 GLN A CA 1
ATOM 1414 C C . GLN A 1 176 ? -18.715 0.642 6.105 1.00 88.12 176 GLN A C 1
ATOM 1416 O O . GLN A 1 176 ? -18.427 1.665 5.482 1.00 88.12 176 GLN A O 1
ATOM 1421 N N . GLU A 1 177 ? -19.673 -0.188 5.692 1.00 68.12 177 GLU A N 1
ATOM 1422 C CA . GLU A 1 177 ? -20.422 -0.009 4.438 1.00 68.12 177 GLU A CA 1
ATOM 1423 C C . GLU A 1 177 ? -21.374 1.199 4.477 1.00 68.12 177 GLU A C 1
ATOM 1425 O O . GLU A 1 177 ? -21.579 1.863 3.460 1.00 68.12 177 GLU A O 1
ATOM 1430 N N . ASP A 1 178 ? -21.900 1.519 5.662 1.00 57.78 178 ASP A N 1
ATOM 1431 C CA . ASP A 1 178 ? -23.135 2.298 5.826 1.00 57.78 178 ASP A CA 1
ATOM 1432 C C . ASP A 1 178 ? -22.952 3.825 5.899 1.00 57.78 178 ASP A C 1
ATOM 1434 O O . ASP A 1 178 ? -23.935 4.567 5.932 1.00 57.78 178 ASP A O 1
ATOM 1438 N N . ASN A 1 179 ? -21.717 4.337 5.927 1.00 52.72 179 ASN A N 1
ATOM 1439 C CA . ASN A 1 179 ? -21.493 5.769 6.170 1.00 52.72 179 ASN A CA 1
ATOM 1440 C C . ASN A 1 179 ? -21.647 6.656 4.922 1.00 52.72 179 ASN A C 1
ATOM 1442 O O . ASN A 1 179 ? -22.038 7.812 5.061 1.00 52.72 179 ASN A O 1
ATOM 1446 N N . ALA A 1 180 ? -21.415 6.142 3.708 1.00 49.81 180 ALA A N 1
ATOM 1447 C CA . ALA A 1 180 ? -21.519 6.971 2.497 1.00 49.81 180 ALA A CA 1
ATOM 1448 C C . ALA A 1 180 ? -22.911 6.964 1.855 1.00 49.81 180 ALA A C 1
ATOM 1450 O O . ALA A 1 180 ? -23.377 8.016 1.423 1.00 49.81 180 ALA A O 1
ATOM 1451 N N . ASP A 1 181 ? -23.613 5.825 1.869 1.00 49.56 181 ASP A N 1
ATOM 1452 C CA . ASP A 1 181 ? -24.998 5.741 1.374 1.00 49.56 181 ASP A CA 1
ATOM 1453 C C . ASP A 1 181 ? -25.941 6.626 2.207 1.00 49.56 181 ASP A C 1
ATOM 1455 O O . ASP A 1 181 ? -26.912 7.186 1.691 1.00 49.56 181 ASP A O 1
ATOM 1459 N N . ASN A 1 182 ? -25.636 6.806 3.499 1.00 48.38 182 ASN A N 1
ATOM 1460 C CA . ASN A 1 182 ? -26.361 7.735 4.358 1.00 48.38 182 ASN A CA 1
ATOM 1461 C C . ASN A 1 182 ? -26.017 9.200 4.075 1.00 48.38 182 ASN A C 1
ATOM 1463 O O . ASN A 1 182 ? -26.925 10.019 4.134 1.00 48.38 182 ASN A O 1
ATOM 1467 N N . GLN A 1 183 ? -24.775 9.562 3.739 1.00 52.41 183 GLN A N 1
ATOM 1468 C CA . GLN A 1 183 ? -24.438 10.952 3.397 1.00 52.41 183 GLN A CA 1
ATOM 1469 C C . GLN A 1 183 ? -25.105 11.402 2.094 1.00 52.41 183 GLN A C 1
ATOM 1471 O O . GLN A 1 183 ? -25.731 12.461 2.079 1.00 52.41 183 GLN A O 1
ATOM 1476 N N . GLU A 1 184 ? -25.092 10.570 1.049 1.00 54.19 184 GLU A N 1
ATOM 1477 C CA . GLU A 1 184 ? -25.762 10.886 -0.219 1.00 54.19 184 GLU A CA 1
ATOM 1478 C C . GLU A 1 184 ? -27.295 10.903 -0.047 1.00 54.19 184 GLU A C 1
ATOM 1480 O O . GLU A 1 184 ? -27.978 11.804 -0.540 1.00 54.19 184 GLU A O 1
ATOM 1485 N N . ARG A 1 185 ? -27.867 9.992 0.761 1.00 52.62 185 ARG A N 1
ATOM 1486 C CA . ARG A 1 185 ? -29.287 10.071 1.153 1.00 52.62 185 ARG A CA 1
ATOM 1487 C C . ARG A 1 185 ? -29.610 11.309 1.978 1.00 52.62 185 ARG A C 1
ATOM 1489 O O . ARG A 1 185 ? -30.676 11.879 1.762 1.00 52.62 185 ARG A O 1
ATOM 1496 N N . ILE A 1 186 ? -28.760 11.723 2.915 1.00 54.88 186 ILE A N 1
ATOM 1497 C CA . ILE A 1 186 ? -28.980 12.906 3.760 1.00 54.88 186 ILE A CA 1
ATOM 1498 C C . ILE A 1 186 ? -28.890 14.181 2.914 1.00 54.88 186 ILE A C 1
ATOM 1500 O O . ILE A 1 186 ? -29.754 15.043 3.049 1.00 54.88 186 ILE A O 1
ATOM 1504 N N . GLU A 1 187 ? -27.954 14.284 1.972 1.00 53.09 187 GLU A N 1
ATOM 1505 C CA . GLU A 1 187 ? -27.866 15.412 1.030 1.00 53.09 187 GLU A CA 1
ATOM 1506 C C . GLU A 1 187 ? -29.049 15.456 0.049 1.00 53.09 187 GLU A C 1
ATOM 1508 O O . GLU A 1 187 ? -29.637 16.519 -0.177 1.00 53.09 187 GLU A O 1
ATOM 1513 N N . ILE A 1 188 ? -29.494 14.308 -0.474 1.00 55.91 188 ILE A N 1
ATOM 1514 C CA . ILE A 1 188 ? -30.702 14.218 -1.316 1.00 55.91 188 ILE A CA 1
ATOM 1515 C C . ILE A 1 188 ? -31.972 14.538 -0.510 1.00 55.91 188 ILE A C 1
ATOM 1517 O O . ILE A 1 188 ? -32.928 15.099 -1.046 1.00 55.91 188 ILE A O 1
ATOM 1521 N N . THR A 1 189 ? -32.010 14.189 0.775 1.00 59.34 189 THR A N 1
ATOM 1522 C CA . THR A 1 189 ? -33.158 14.480 1.646 1.00 59.34 189 THR A CA 1
ATOM 1523 C C . THR A 1 189 ? -33.181 15.962 2.027 1.00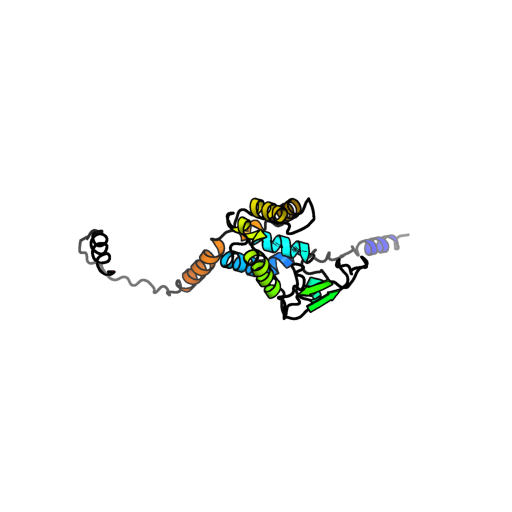 59.34 189 THR A C 1
ATOM 1525 O O . THR A 1 189 ? -34.226 16.594 1.911 1.00 59.34 189 THR A O 1
ATOM 1528 N N . ASN A 1 190 ? -32.033 16.553 2.362 1.00 56.69 190 ASN A N 1
ATOM 1529 C CA . ASN A 1 190 ? -31.906 17.971 2.712 1.00 56.69 190 ASN A CA 1
ATOM 1530 C C . ASN A 1 190 ? -32.115 18.905 1.509 1.00 56.69 190 ASN A C 1
ATOM 1532 O O . ASN A 1 190 ? -32.692 19.975 1.665 1.00 56.69 190 ASN A O 1
ATOM 1536 N N . SER A 1 191 ? -31.730 18.496 0.296 1.00 60.44 191 SER A N 1
ATOM 1537 C CA . SER A 1 191 ? -32.006 19.262 -0.934 1.00 60.44 191 SER A CA 1
ATOM 1538 C C . SER A 1 191 ? -33.475 19.215 -1.375 1.00 60.44 191 SER A C 1
ATOM 1540 O O . SER A 1 191 ? -33.924 20.093 -2.111 1.00 60.44 191 SER A O 1
ATOM 1542 N N . LYS A 1 192 ? -34.253 18.227 -0.909 1.00 53.88 192 LYS A N 1
ATOM 1543 C CA . LYS A 1 192 ? -35.696 18.108 -1.186 1.00 53.88 192 LYS A CA 1
ATOM 1544 C C . LYS A 1 192 ? -36.585 18.806 -0.152 1.00 53.88 192 LYS A C 1
ATOM 1546 O O . LYS A 1 192 ? -37.771 18.992 -0.419 1.00 53.88 192 LYS A O 1
ATOM 1551 N N . ILE A 1 193 ? -36.036 19.241 0.985 1.00 47.53 193 ILE A N 1
ATOM 1552 C CA . ILE A 1 193 ? -36.733 20.063 1.986 1.00 47.53 193 ILE A CA 1
ATOM 1553 C C . ILE A 1 193 ? -36.395 21.535 1.718 1.00 47.53 193 ILE A C 1
ATOM 1555 O O . ILE A 1 193 ? -35.695 22.195 2.472 1.00 47.53 193 ILE A O 1
ATOM 1559 N N . ASN A 1 194 ? -36.875 22.061 0.595 1.00 42.16 194 ASN A N 1
ATOM 1560 C CA . ASN A 1 194 ? -36.984 23.506 0.402 1.00 42.16 194 ASN A CA 1
ATOM 1561 C C . ASN A 1 194 ? -38.331 23.801 -0.262 1.00 42.16 194 ASN A C 1
ATOM 1563 O O . ASN A 1 194 ? -38.423 24.255 -1.401 1.00 42.16 194 ASN A O 1
ATOM 1567 N N . VAL A 1 195 ? -39.402 23.433 0.445 1.00 41.81 195 VAL A N 1
ATOM 1568 C CA . VAL A 1 195 ? -40.749 23.922 0.155 1.00 41.81 195 VAL A CA 1
ATOM 1569 C C . VAL A 1 195 ? -40.938 25.161 1.030 1.00 41.81 195 VAL A C 1
ATOM 1571 O O . VAL A 1 195 ? -40.903 25.020 2.252 1.00 41.81 195 VAL A O 1
ATOM 1574 N N . PRO A 1 196 ? -41.106 26.366 0.462 1.00 35.91 196 PRO A N 1
ATOM 1575 C CA . PRO A 1 196 ? -41.380 27.546 1.267 1.00 35.91 196 PRO A CA 1
ATOM 1576 C C . PRO A 1 196 ? -42.724 27.375 1.985 1.00 35.91 196 PRO A C 1
ATOM 1578 O O . PRO A 1 196 ? -43.753 27.135 1.345 1.00 35.91 196 PRO A O 1
ATOM 1581 N N . GLU A 1 197 ? -42.712 27.499 3.313 1.00 40.59 197 GLU A N 1
ATOM 1582 C CA . GLU A 1 197 ? -43.928 27.581 4.119 1.00 40.59 197 GLU A CA 1
ATOM 1583 C C . GLU A 1 197 ? -44.770 28.772 3.640 1.00 40.59 197 GLU A C 1
ATOM 1585 O O . GLU A 1 197 ? -44.344 29.928 3.679 1.00 40.59 197 GLU A O 1
ATOM 1590 N N . ARG A 1 198 ? -45.981 28.492 3.150 1.00 39.19 198 ARG A N 1
ATOM 1591 C CA . ARG A 1 198 ? -46.983 29.520 2.854 1.00 39.19 198 ARG A CA 1
ATOM 1592 C C . ARG A 1 198 ? -47.764 29.812 4.145 1.00 39.19 198 ARG A C 1
ATOM 1594 O O . ARG A 1 198 ? -48.125 28.857 4.833 1.00 39.19 198 ARG A O 1
ATOM 1601 N N . PRO A 1 199 ? -48.053 31.083 4.483 1.00 41.00 199 PRO A N 1
ATOM 1602 C CA . PRO A 1 199 ? -48.713 31.415 5.740 1.00 41.00 199 PRO A CA 1
ATOM 1603 C C . PRO A 1 199 ? -50.144 30.871 5.793 1.00 41.00 199 PRO A C 1
ATOM 1605 O O . PRO A 1 199 ? -50.839 30.780 4.777 1.00 41.00 199 PRO A O 1
ATOM 1608 N N . ALA A 1 200 ? -50.559 30.520 7.010 1.00 38.38 200 ALA A N 1
ATOM 1609 C CA . ALA A 1 200 ? -51.869 29.983 7.340 1.00 38.38 200 ALA A CA 1
ATOM 1610 C C . ALA A 1 200 ? -53.006 30.884 6.830 1.00 38.38 200 ALA A C 1
ATOM 1612 O O . ALA A 1 200 ? -53.091 32.059 7.185 1.00 38.38 200 ALA A O 1
ATOM 1613 N N . VAL A 1 201 ? -53.916 30.304 6.045 1.00 33.12 201 VAL A N 1
ATOM 1614 C CA . VAL A 1 201 ? -55.226 30.890 5.747 1.00 33.12 201 VAL A CA 1
ATOM 1615 C C . VAL A 1 201 ? -56.274 30.075 6.495 1.00 33.12 201 VAL A C 1
ATOM 1617 O O . VAL A 1 201 ? -56.469 28.890 6.232 1.00 33.12 201 VAL A O 1
ATOM 1620 N N . ILE A 1 202 ? -56.930 30.728 7.452 1.00 39.97 202 ILE A N 1
ATOM 1621 C CA . ILE A 1 202 ? -58.094 30.222 8.177 1.00 39.97 202 ILE A CA 1
ATOM 1622 C C . ILE A 1 202 ? -59.308 30.335 7.252 1.00 39.97 202 ILE A C 1
ATOM 1624 O O . ILE A 1 202 ? -59.758 31.452 7.015 1.00 39.97 202 ILE A O 1
ATOM 1628 N N . ILE A 1 203 ? -59.872 29.214 6.783 1.00 35.06 203 ILE A N 1
ATOM 1629 C CA . ILE A 1 203 ? -61.277 29.136 6.343 1.00 35.06 203 ILE A CA 1
ATOM 1630 C C . ILE A 1 203 ? -61.883 27.780 6.750 1.00 35.06 203 ILE A C 1
ATOM 1632 O O . ILE A 1 203 ? -61.525 26.735 6.222 1.00 35.06 203 ILE A O 1
ATOM 1636 N N . VAL A 1 204 ? -62.787 27.875 7.728 1.00 32.31 204 VAL A N 1
ATOM 1637 C CA . VAL A 1 204 ? -64.071 27.179 7.946 1.00 32.31 204 VAL A CA 1
ATOM 1638 C C . VAL A 1 204 ? -64.206 25.688 7.573 1.00 32.31 204 VAL A C 1
ATOM 1640 O O . VAL A 1 204 ? -64.169 25.271 6.422 1.00 32.31 204 VAL A O 1
ATOM 1643 N N . SER A 1 205 ? -64.511 24.929 8.626 1.00 40.12 205 SER A N 1
ATOM 1644 C CA . SER A 1 205 ? -65.024 23.560 8.731 1.00 40.12 205 SER A CA 1
ATOM 1645 C C . SER A 1 205 ? -66.106 23.145 7.725 1.00 40.12 205 SER A C 1
ATOM 1647 O O . SER A 1 205 ? -67.107 23.849 7.628 1.00 40.12 205 SER A O 1
ATOM 1649 N N . GLN A 1 206 ? -65.992 21.927 7.169 1.00 34.22 206 GLN A N 1
ATOM 1650 C CA . GLN A 1 206 ? -67.094 20.951 7.063 1.00 34.22 206 GLN A CA 1
ATOM 1651 C C . GLN A 1 206 ? -66.570 19.500 7.102 1.00 34.22 206 GLN A C 1
ATOM 1653 O O . GLN A 1 206 ? -65.551 19.167 6.500 1.00 34.22 206 GLN A O 1
ATOM 1658 N N . GLU A 1 207 ? -67.274 18.656 7.859 1.00 36.97 207 GLU A N 1
ATOM 1659 C CA . GLU A 1 207 ? -67.047 17.218 8.047 1.00 36.97 207 GLU A CA 1
ATOM 1660 C C . GLU A 1 207 ? -67.494 16.373 6.843 1.00 36.97 207 GLU A C 1
ATOM 1662 O O . GLU A 1 207 ? -68.466 16.706 6.169 1.00 36.97 207 GLU A O 1
ATOM 1667 N N . SER A 1 208 ? -66.836 15.223 6.642 1.00 31.67 208 SER A N 1
ATOM 1668 C CA . SER A 1 208 ? -67.404 13.891 6.305 1.00 31.67 208 SER A CA 1
ATOM 1669 C C . SER A 1 208 ? -66.280 13.017 5.708 1.00 31.67 208 SER A C 1
ATOM 1671 O O . SER A 1 208 ? -65.577 13.425 4.799 1.00 31.67 208 SER A O 1
ATOM 1673 N N . SER A 1 209 ? -65.866 11.899 6.309 1.00 31.44 209 SER A N 1
ATOM 1674 C CA . SER A 1 209 ? -66.523 10.590 6.457 1.00 31.44 209 SER A CA 1
ATOM 1675 C C . SER A 1 209 ? -65.846 9.509 5.591 1.00 31.44 209 SER A C 1
ATOM 1677 O O . SER A 1 209 ? -66.119 9.363 4.407 1.00 31.44 209 SER A O 1
ATOM 1679 N N . SER A 1 210 ? -65.074 8.657 6.276 1.00 35.94 210 SER A N 1
ATOM 1680 C CA . SER A 1 210 ? -65.048 7.188 6.144 1.00 35.94 210 SER A CA 1
ATOM 1681 C C . SER A 1 210 ? -64.365 6.466 4.955 1.00 35.94 210 SER A C 1
ATOM 1683 O O . SER A 1 210 ? -64.532 6.808 3.792 1.00 35.94 210 SER A O 1
ATOM 1685 N N . LYS A 1 211 ? -63.767 5.311 5.330 1.00 37.47 211 LYS A N 1
ATOM 1686 C CA . LYS A 1 211 ? -63.370 4.109 4.544 1.00 37.47 211 LYS A CA 1
ATOM 1687 C C . LYS A 1 211 ? -62.030 4.251 3.797 1.00 37.47 211 LYS A C 1
ATOM 1689 O O . LYS A 1 211 ? -61.887 5.080 2.923 1.00 37.47 211 LYS A O 1
ATOM 1694 N N . GLY A 1 212 ? -60.958 3.506 4.079 1.00 30.95 212 GLY A N 1
ATOM 1695 C CA . GLY A 1 212 ? -60.836 2.115 4.513 1.00 30.95 212 GLY A CA 1
ATOM 1696 C C . GLY A 1 212 ? -60.767 1.199 3.290 1.00 30.95 212 GLY A C 1
ATOM 1697 O O . GLY A 1 212 ? -61.810 0.932 2.713 1.00 30.95 212 GLY A O 1
ATOM 1698 N N . LEU A 1 213 ? -59.585 0.677 2.926 1.00 34.34 213 LEU A N 1
ATOM 1699 C CA . LEU A 1 213 ? -59.477 -0.604 2.216 1.00 34.34 213 LEU A CA 1
ATOM 1700 C C . LEU A 1 213 ? -58.104 -1.269 2.411 1.00 34.34 213 LEU A C 1
ATOM 1702 O O . LEU A 1 213 ? -57.049 -0.651 2.297 1.00 34.34 213 LEU A O 1
ATOM 1706 N N . LYS A 1 214 ? -58.180 -2.556 2.752 1.00 36.03 214 LYS A N 1
ATOM 1707 C CA . LYS A 1 214 ? -57.098 -3.481 3.084 1.00 36.03 214 LYS A CA 1
ATOM 1708 C C . LYS A 1 214 ? -56.426 -4.070 1.832 1.00 36.03 214 LYS A C 1
ATOM 1710 O O . LYS A 1 214 ? -56.989 -4.082 0.744 1.00 36.03 214 LYS A O 1
ATOM 1715 N N . SER A 1 215 ? -55.228 -4.589 2.097 1.00 37.94 215 SER A N 1
ATOM 1716 C CA . SER A 1 215 ? -54.343 -5.502 1.358 1.00 37.94 215 SER A CA 1
ATOM 1717 C C . SER A 1 215 ? -54.908 -6.360 0.213 1.00 37.94 215 SER A C 1
ATOM 1719 O O . SER A 1 215 ? -56.030 -6.858 0.263 1.00 37.94 215 SER A O 1
ATOM 1721 N N . ASN A 1 216 ? -54.030 -6.719 -0.740 1.00 35.69 216 ASN A N 1
ATOM 1722 C CA . ASN A 1 216 ? -54.115 -8.050 -1.349 1.00 35.69 216 ASN A CA 1
ATOM 1723 C C . ASN A 1 216 ? -52.763 -8.614 -1.832 1.00 35.69 216 ASN A C 1
ATOM 1725 O O . ASN A 1 216 ? -52.306 -8.395 -2.955 1.00 35.69 216 ASN A O 1
ATOM 1729 N N . SER A 1 217 ? -52.145 -9.418 -0.968 1.00 44.34 217 SER A N 1
ATOM 1730 C CA . SER A 1 217 ? -51.015 -10.30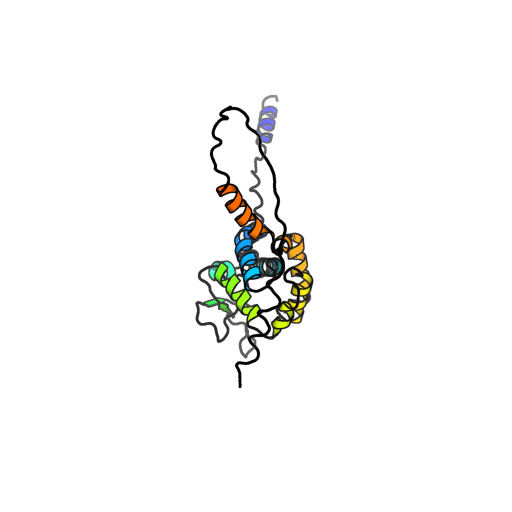2 -1.247 1.00 44.34 217 SER A CA 1
ATOM 1731 C C . SER A 1 217 ? -51.489 -11.592 -1.934 1.00 44.34 217 SER A C 1
ATOM 1733 O O . SER A 1 217 ? -51.455 -12.668 -1.346 1.00 44.34 217 SER A O 1
ATOM 1735 N N . LYS A 1 218 ? -51.954 -11.516 -3.183 1.00 41.69 218 LYS A N 1
ATOM 1736 C CA . LYS A 1 218 ? -52.308 -12.698 -3.997 1.00 41.69 218 LYS A CA 1
ATOM 1737 C C . LYS A 1 218 ? -52.016 -12.441 -5.478 1.00 41.69 218 LYS A C 1
ATOM 1739 O O . LYS A 1 218 ? -52.913 -12.352 -6.303 1.00 41.69 218 LYS A O 1
ATOM 1744 N N . LYS A 1 219 ? -50.733 -12.308 -5.833 1.00 43.69 219 LYS A N 1
ATOM 1745 C CA . LYS A 1 219 ? -50.300 -12.331 -7.249 1.00 43.69 219 LYS A CA 1
ATOM 1746 C C . LYS A 1 219 ? -48.932 -12.973 -7.509 1.00 43.69 219 LYS A C 1
ATOM 1748 O O . LYS A 1 219 ? -48.408 -12.864 -8.611 1.00 43.69 219 LYS A O 1
ATOM 1753 N N . LYS A 1 220 ? -48.360 -13.688 -6.529 1.00 45.72 220 LYS A N 1
ATOM 1754 C CA . LYS A 1 220 ? -47.011 -14.282 -6.644 1.00 45.72 220 LYS A CA 1
ATOM 1755 C C . LYS A 1 220 ? -46.960 -15.808 -6.829 1.00 45.72 220 LYS A C 1
ATOM 1757 O O . LYS A 1 220 ? -45.867 -16.337 -6.981 1.00 45.72 220 LYS A O 1
ATOM 1762 N N . SER A 1 221 ? -48.092 -16.522 -6.892 1.00 47.56 221 SER A N 1
ATOM 1763 C CA . SER A 1 221 ? -48.091 -17.999 -7.002 1.00 47.56 221 SER A CA 1
ATOM 1764 C C . SER A 1 221 ? -48.592 -18.590 -8.329 1.00 47.56 221 SER A C 1
ATOM 1766 O O . SER A 1 221 ? -48.556 -19.806 -8.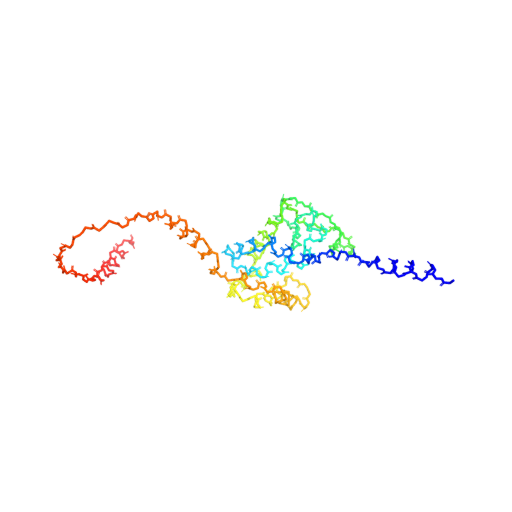485 1.00 47.56 221 SER A O 1
ATOM 1768 N N . GLN A 1 222 ? -48.983 -17.780 -9.323 1.00 48.03 222 GLN A N 1
ATOM 1769 C CA . GLN A 1 222 ? -49.453 -18.302 -10.623 1.00 48.03 222 GLN A CA 1
ATOM 1770 C C . GLN A 1 222 ? -48.527 -18.042 -11.822 1.00 48.03 222 GLN A C 1
ATOM 1772 O O . GLN A 1 222 ? -48.728 -18.647 -12.871 1.00 48.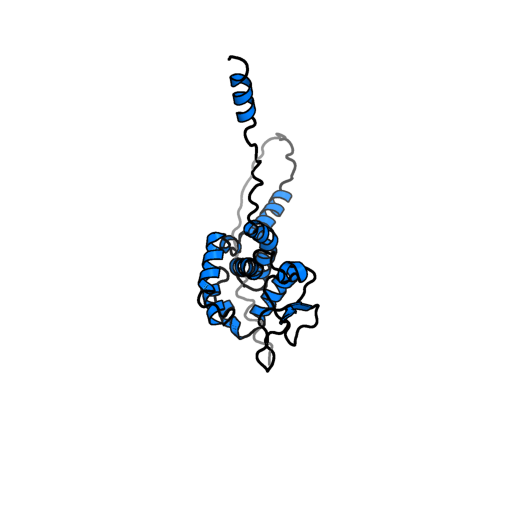03 222 GLN A O 1
ATOM 1777 N N . LEU A 1 223 ? -47.456 -17.250 -11.680 1.00 47.88 223 LEU A N 1
ATOM 1778 C CA . LEU A 1 223 ? -46.531 -16.985 -12.796 1.00 47.88 223 LEU A CA 1
ATOM 1779 C C . LEU A 1 223 ? -45.350 -17.976 -12.883 1.00 47.88 223 LEU A C 1
ATOM 1781 O O . LEU A 1 223 ? -44.707 -18.081 -13.920 1.00 47.88 223 LEU A O 1
ATOM 1785 N N . ARG A 1 224 ? -45.103 -18.784 -11.840 1.00 53.47 224 ARG A N 1
ATOM 1786 C CA . ARG A 1 224 ? -44.023 -19.795 -11.830 1.00 53.47 224 ARG A CA 1
ATOM 1787 C C . ARG A 1 224 ? -44.368 -21.119 -12.525 1.00 53.47 224 ARG A C 1
ATOM 1789 O O . ARG A 1 224 ? -43.502 -21.972 -12.652 1.00 53.47 224 ARG A O 1
ATOM 1796 N N . ARG A 1 225 ? -45.600 -21.292 -13.019 1.00 54.03 225 ARG A N 1
ATOM 1797 C CA . ARG A 1 225 ? -46.050 -22.545 -13.661 1.00 54.03 225 ARG A CA 1
ATOM 1798 C C . ARG A 1 225 ? -46.124 -22.493 -15.194 1.00 54.03 225 ARG A C 1
ATOM 1800 O O . ARG A 1 225 ? -46.528 -23.476 -15.802 1.00 54.03 225 ARG A O 1
ATOM 1807 N N . LYS A 1 226 ? -45.710 -21.383 -15.823 1.00 54.72 226 LYS A N 1
ATOM 1808 C CA . LYS A 1 226 ? -45.701 -21.215 -17.294 1.00 54.72 226 LYS A CA 1
ATOM 1809 C C . LYS A 1 226 ? -44.311 -21.191 -17.954 1.00 54.72 226 LYS A C 1
ATOM 1811 O O . LYS A 1 226 ? -44.246 -21.041 -19.164 1.00 54.72 226 LYS A O 1
ATOM 1816 N N . LEU A 1 227 ? -43.216 -21.401 -17.214 1.00 50.53 227 LEU A N 1
ATOM 1817 C CA . LEU A 1 227 ? -41.846 -21.328 -17.763 1.00 50.53 227 LEU A CA 1
ATOM 1818 C C . LEU A 1 227 ? -41.068 -22.661 -17.798 1.00 50.53 227 LEU A C 1
ATOM 1820 O O . LEU A 1 227 ? -39.920 -22.658 -18.217 1.00 50.53 227 LEU A O 1
ATOM 1824 N N . SER A 1 228 ? -41.672 -23.808 -17.447 1.00 54.38 228 SER A N 1
ATOM 1825 C CA . SER A 1 228 ? -41.006 -25.129 -17.557 1.00 54.38 228 SER A CA 1
ATOM 1826 C C . SER A 1 228 ? -41.484 -25.999 -18.735 1.00 54.38 228 SER A C 1
ATOM 1828 O O . SER A 1 228 ? -41.266 -27.207 -18.729 1.00 54.38 228 SER A O 1
ATOM 1830 N N . LYS A 1 229 ? -42.156 -25.418 -19.740 1.00 55.66 229 LYS A N 1
ATOM 1831 C CA . LYS A 1 229 ? -42.629 -26.137 -20.945 1.00 55.66 229 LYS A CA 1
ATOM 1832 C C . LYS A 1 229 ? -42.085 -25.590 -22.275 1.00 55.66 229 LYS A C 1
ATOM 1834 O O . LYS A 1 229 ? -42.627 -25.902 -23.324 1.00 55.66 229 LYS A O 1
ATOM 1839 N N . ALA A 1 230 ? -41.000 -24.819 -22.244 1.00 51.31 230 ALA A N 1
ATOM 1840 C CA . ALA A 1 230 ? -40.299 -24.367 -23.447 1.00 51.31 230 ALA A CA 1
ATOM 1841 C C . ALA A 1 230 ? -38.787 -24.575 -23.280 1.00 51.31 230 ALA A C 1
ATOM 1843 O O . ALA A 1 230 ? -38.068 -23.653 -22.907 1.00 51.31 230 ALA A O 1
ATOM 1844 N N . LYS A 1 231 ? -38.359 -25.831 -23.446 1.00 53.66 231 LYS A N 1
ATOM 1845 C CA . LYS A 1 231 ? -37.009 -26.297 -23.818 1.00 53.66 231 LYS A CA 1
ATOM 1846 C C . LYS A 1 231 ? -37.058 -27.833 -23.896 1.00 53.66 231 LYS A C 1
ATOM 1848 O O . LYS A 1 231 ? -36.603 -28.529 -22.994 1.00 53.66 231 LYS A O 1
ATOM 1853 N N . MET A 1 232 ? -37.738 -28.329 -24.929 1.00 47.41 232 MET A N 1
ATOM 1854 C CA . MET A 1 232 ? -37.210 -29.429 -25.741 1.00 47.41 232 MET A CA 1
ATOM 1855 C C . MET A 1 232 ? -36.585 -28.778 -26.967 1.00 47.41 232 MET A C 1
ATOM 1857 O O . MET A 1 232 ? -37.153 -27.742 -27.390 1.00 47.41 232 MET A O 1
#

Secondary structure (DSSP, 8-state):
--SSHHHHHHHHTS-----------HHHHHHHHHHHHHHHHHHHH---HHHHHHHHHHHTTTTTSHHHHHH--TT--B--TT--S-EEEEEEEEE-TTS-EEEEEEE--SSHHHHHHHHHHHHHT-GGGGGGGGS-TT-HHHHHHHHHHTTS-S-TTHHHHHHHHHHHTTGGGGG-THHHHHHHHHHHHHHH---PPPPP------------------SSSSSTTSSSSS--

pLDDT: mean 80.45, std 23.48, range [30.95, 98.88]

Nearest PDB structures (foldseek):
  3fi7-assembly1_A  TM=7.629E-01  e=1.355E-09  Listeria monocytogenes EGD-e
  5t1q-assembly2_B  TM=7.892E-01  e=1.479E-08  Staphylococcus aureus subsp. aureus NCTC 8325
  7qfu-assembly1_A  TM=7.764E-01  e=2.285E-08  Enterococcus faecalis
  5t1q-assembly1_A  TM=7.078E-01  e=1.839E-08  Staphylococcus aureus subsp. aureus NCTC 8325
  4kt3-assembly1_A  TM=7.867E-01  e=1.925E-05  Pseudomonas protegens Pf-5

Foldseek 3Di:
DPPPVVVVVVVPVVPPPPVPDPPPPLLVVLCVVCLVLLLVLCVVQVAASLLLSLQLCVQCVSQPDPCCVVFLQSRQAFDDPPDPADWDWDFDCDADPVRHTDTTIHHGDPHNSVNSVVVSCVQRVDPLNPVLSVDHSLPLLSNLVSCVVSCVDPDPCRSVSSVCSCVVNVSSVSSDPPDVVVVVVVVVVVVVPPDDDDDDDDDDDDDDDDDDDDDDPPDPPPPVPPPPPPDD